Protein AF-A0A930EWB5-F1 (afdb_monomer_lite)

Foldseek 3Di:
DVVVLVVVVVVVVVVLVVLVVVLVVCCVPPVDDSVVSVVVSVVVVVVVVVVSVVVVVVVVVVLVVVCVVVPVVVLVVCLVQQKKKWAADPQQATQHIRCNCVVVVNDRHRHRPCVQPVVCVCQVVPVDQWDWDDDPQWIWIWGDDPPGRMIMTGTCNVVVVVVVVVVVPDDDDDDDDDPCLCVQPVPDDPVSNVVVCCVVVVVVCVVCVVVVHDDDDDD

Structure (mmCIF, N/CA/C/O backbone):
data_AF-A0A930EWB5-F1
#
_entry.id   AF-A0A930EWB5-F1
#
loop_
_atom_site.group_PDB
_atom_site.id
_atom_site.type_symbol
_atom_site.label_atom_id
_atom_site.label_alt_id
_atom_site.label_comp_id
_atom_site.label_asym_id
_atom_site.label_entity_id
_atom_site.label_seq_id
_atom_site.pdbx_PDB_ins_code
_atom_site.Cartn_x
_atom_site.Cartn_y
_atom_site.Cartn_z
_atom_site.occupancy
_atom_site.B_iso_or_equiv
_atom_site.auth_seq_id
_atom_site.auth_comp_id
_atom_site.auth_asym_id
_atom_site.auth_atom_id
_atom_site.pdbx_PDB_model_num
ATOM 1 N N . MET A 1 1 ? -16.725 -6.224 14.902 1.00 50.91 1 MET A N 1
ATOM 2 C CA . MET A 1 1 ? -17.018 -5.272 16.005 1.00 50.91 1 MET A CA 1
ATOM 3 C C . MET A 1 1 ? -18.507 -4.990 16.214 1.00 50.91 1 MET A C 1
ATOM 5 O O . MET A 1 1 ? -18.926 -5.016 17.364 1.00 50.91 1 MET A O 1
ATOM 9 N N . GLN A 1 2 ? -19.331 -4.839 15.166 1.00 48.28 2 GLN A N 1
ATOM 10 C CA . GLN A 1 2 ? -20.796 -4.694 15.308 1.00 48.28 2 GLN A CA 1
ATOM 11 C C . GLN A 1 2 ? -21.460 -5.814 16.140 1.00 48.28 2 GLN A C 1
ATOM 13 O O . GLN A 1 2 ? -22.334 -5.540 16.959 1.00 48.28 2 GLN A O 1
ATOM 18 N N . GLN A 1 3 ? -20.975 -7.061 16.039 1.00 54.88 3 GLN A N 1
ATOM 19 C CA . GLN A 1 3 ? -21.429 -8.160 16.907 1.00 54.88 3 GLN A CA 1
ATOM 20 C C . GLN A 1 3 ? -21.134 -7.939 18.402 1.00 54.88 3 GLN A C 1
ATOM 22 O O . GLN A 1 3 ? -21.942 -8.342 19.232 1.00 54.88 3 GLN A O 1
ATOM 27 N N . LYS A 1 4 ? -20.012 -7.303 18.774 1.00 67.00 4 LYS A N 1
ATOM 28 C CA . LYS A 1 4 ? -19.695 -7.015 20.187 1.00 67.00 4 LYS A CA 1
ATOM 29 C C . LYS A 1 4 ? -20.632 -5.936 20.743 1.00 67.00 4 LYS A C 1
ATOM 31 O O . LYS A 1 4 ? -21.165 -6.114 21.830 1.00 67.00 4 LYS A O 1
ATOM 36 N N . MET A 1 5 ? -20.908 -4.886 19.965 1.00 71.25 5 MET A N 1
ATOM 37 C CA . MET A 1 5 ? -21.842 -3.820 20.354 1.00 71.25 5 MET A CA 1
ATOM 38 C C . MET A 1 5 ? -23.288 -4.330 20.466 1.00 71.25 5 MET A C 1
ATOM 40 O O . MET A 1 5 ? -23.990 -4.021 21.424 1.00 71.25 5 MET A O 1
ATOM 44 N N . SER A 1 6 ? -23.719 -5.186 19.532 1.00 73.06 6 SER A N 1
ATOM 45 C CA . SER A 1 6 ? -25.022 -5.860 19.600 1.00 73.06 6 SER A CA 1
ATOM 46 C C . SER A 1 6 ? -25.147 -6.748 20.845 1.00 73.06 6 SER A C 1
ATOM 48 O O . SER A 1 6 ? -26.163 -6.686 21.535 1.00 73.06 6 SER A O 1
ATOM 50 N N . ARG A 1 7 ? -24.092 -7.498 21.198 1.00 76.44 7 ARG A N 1
ATOM 51 C CA . ARG A 1 7 ? -24.054 -8.293 22.436 1.00 76.44 7 ARG A CA 1
ATOM 52 C C . ARG A 1 7 ? -24.133 -7.424 23.691 1.00 76.44 7 ARG A C 1
ATOM 54 O O . ARG A 1 7 ? -24.854 -7.789 24.609 1.00 76.44 7 ARG A O 1
ATOM 61 N N . ILE A 1 8 ? -23.458 -6.272 23.733 1.00 80.44 8 ILE A N 1
ATOM 62 C CA . ILE A 1 8 ? -23.554 -5.339 24.871 1.00 80.44 8 ILE A CA 1
ATOM 63 C C . ILE A 1 8 ? -24.989 -4.813 25.013 1.00 80.44 8 ILE A C 1
ATOM 65 O O . ILE A 1 8 ? -25.550 -4.886 26.104 1.00 80.44 8 ILE A O 1
ATOM 69 N N . LYS A 1 9 ? -25.624 -4.373 23.915 1.00 82.31 9 LYS A N 1
ATOM 70 C CA . LYS A 1 9 ? -27.034 -3.933 23.929 1.00 82.31 9 LYS A CA 1
ATOM 71 C C . LYS A 1 9 ? -27.974 -5.048 24.415 1.00 82.31 9 LYS A C 1
ATOM 73 O O . LYS A 1 9 ? -28.861 -4.789 25.223 1.00 82.31 9 LYS A O 1
ATOM 78 N N . GLN A 1 10 ? -27.748 -6.293 23.987 1.00 80.62 10 GLN A N 1
ATOM 79 C CA . GLN A 1 10 ? -28.511 -7.459 24.453 1.00 80.62 10 GLN A CA 1
ATOM 80 C C . GLN A 1 10 ? -28.315 -7.734 25.950 1.00 80.62 10 GLN A C 1
ATOM 82 O O . GLN A 1 10 ? -29.294 -7.973 26.650 1.00 80.62 10 GLN A O 1
ATOM 87 N N . VAL A 1 11 ? -27.081 -7.670 26.459 1.00 83.44 11 VAL A N 1
ATOM 88 C CA . VAL A 1 11 ? -26.785 -7.888 27.887 1.00 83.44 11 VAL A CA 1
ATOM 89 C C . VAL A 1 11 ? -27.444 -6.817 28.758 1.00 83.44 11 VAL A C 1
ATOM 91 O O . VAL A 1 11 ? -28.068 -7.158 29.761 1.00 83.44 11 VAL A O 1
ATOM 94 N N . VAL A 1 12 ? -27.374 -5.544 28.354 1.00 86.25 12 VAL A N 1
ATOM 95 C CA . VAL A 1 12 ? -28.030 -4.434 29.069 1.00 86.25 12 VAL A CA 1
ATOM 96 C C . VAL A 1 12 ? -29.551 -4.618 29.095 1.00 86.25 12 VAL A C 1
ATOM 98 O O . VAL A 1 12 ? -30.169 -4.483 30.148 1.00 86.25 12 VAL A O 1
ATOM 101 N N . PHE A 1 13 ? -30.160 -5.001 27.968 1.00 85.88 13 PHE A N 1
ATOM 102 C CA . PHE A 1 13 ? -31.604 -5.240 27.895 1.00 85.88 13 PHE A CA 1
ATOM 103 C C . PHE A 1 13 ? -32.054 -6.406 28.789 1.00 85.88 13 PHE A C 1
ATOM 105 O O . PHE A 1 13 ? -33.054 -6.301 29.499 1.00 85.88 13 PHE A O 1
ATOM 112 N N . VAL A 1 14 ? -31.295 -7.508 28.800 1.00 87.62 14 VAL A N 1
ATOM 113 C CA . VAL A 1 14 ? -31.574 -8.665 29.664 1.00 87.62 14 VAL A CA 1
ATOM 114 C C . VAL A 1 14 ? -31.442 -8.294 31.145 1.00 87.62 14 VAL A C 1
ATOM 116 O O . VAL A 1 14 ? -32.288 -8.695 31.942 1.00 87.62 14 VAL A O 1
ATOM 119 N N . ALA A 1 15 ? -30.438 -7.497 31.520 1.00 85.50 15 ALA A N 1
ATOM 120 C CA . ALA A 1 15 ? -30.257 -7.044 32.900 1.00 85.50 15 ALA A CA 1
ATOM 121 C C . ALA A 1 15 ? -31.442 -6.193 33.400 1.00 85.50 15 ALA A C 1
ATOM 123 O O . ALA A 1 15 ? -31.973 -6.461 34.480 1.00 85.50 15 ALA A O 1
ATOM 124 N N . LEU A 1 16 ? -31.917 -5.243 32.584 1.00 87.88 16 LEU A N 1
ATOM 125 C CA . LEU A 1 16 ? -33.089 -4.416 32.903 1.00 87.88 16 LEU A CA 1
ATOM 126 C C . LEU A 1 16 ? -34.370 -5.257 33.044 1.00 87.88 16 LEU A C 1
ATOM 128 O O . LEU A 1 16 ? -35.167 -5.037 33.958 1.00 87.88 16 LEU A O 1
ATOM 132 N N . ALA A 1 17 ? -34.558 -6.261 32.180 1.00 86.38 17 ALA A N 1
ATOM 133 C CA . ALA A 1 17 ? -35.699 -7.173 32.262 1.00 86.38 17 ALA A CA 1
ATOM 134 C C . ALA A 1 17 ? -35.691 -8.002 33.561 1.00 86.38 17 ALA A C 1
ATOM 136 O O . ALA A 1 17 ? -36.741 -8.210 34.173 1.00 86.38 17 ALA A O 1
ATOM 137 N N . ILE A 1 18 ? -34.509 -8.436 34.014 1.00 89.75 18 ILE A N 1
ATOM 138 C CA . ILE A 1 18 ? -34.346 -9.156 35.285 1.00 89.75 18 ILE A CA 1
ATOM 139 C C . ILE A 1 18 ? -34.669 -8.242 36.474 1.00 89.75 18 ILE A C 1
ATOM 141 O O . ILE A 1 18 ? -35.422 -8.651 37.358 1.00 89.75 18 ILE A O 1
ATOM 145 N N . GLN A 1 19 ? -34.164 -7.005 36.500 1.00 87.25 19 GLN A N 1
ATOM 146 C CA . GLN A 1 19 ? -34.490 -6.041 37.562 1.00 87.25 19 GLN A CA 1
ATOM 147 C C . GLN A 1 19 ? -35.997 -5.768 37.646 1.00 87.25 19 GLN A C 1
ATOM 149 O O . GLN A 1 19 ? -36.562 -5.777 38.741 1.00 87.25 19 GLN A O 1
ATOM 154 N N . LEU A 1 20 ? -36.666 -5.590 36.503 1.00 87.38 20 LEU A N 1
ATOM 155 C CA . LEU A 1 20 ? -38.116 -5.404 36.460 1.00 87.38 20 LEU A CA 1
ATOM 156 C C . LEU A 1 20 ? -38.855 -6.610 37.058 1.00 87.38 20 LEU A C 1
ATOM 158 O O . LEU A 1 20 ? -39.760 -6.437 37.876 1.00 87.38 20 LEU A O 1
ATOM 162 N N . ALA A 1 21 ? -38.440 -7.829 36.701 1.00 86.94 21 ALA A N 1
ATOM 163 C CA . ALA A 1 21 ? -39.015 -9.050 37.254 1.00 86.94 21 ALA A CA 1
ATOM 164 C C . ALA A 1 21 ? -38.832 -9.130 38.778 1.00 86.94 21 ALA A C 1
ATOM 166 O O . ALA A 1 21 ? -39.782 -9.467 39.482 1.00 86.94 21 ALA A O 1
ATOM 167 N N . VAL A 1 22 ? -37.657 -8.757 39.302 1.00 86.75 22 VAL A N 1
ATOM 168 C CA . VAL A 1 22 ? -37.375 -8.721 40.748 1.00 86.75 22 VAL A CA 1
ATOM 169 C C . VAL A 1 22 ? -38.271 -7.714 41.474 1.00 86.75 22 VAL A C 1
ATOM 171 O O . VAL A 1 22 ? -38.819 -8.046 42.525 1.00 86.75 22 VAL A O 1
ATOM 174 N N . ILE A 1 23 ? -38.479 -6.517 40.917 1.00 85.81 23 ILE A N 1
ATOM 175 C CA . ILE A 1 23 ? -39.364 -5.495 41.507 1.00 85.81 23 ILE A CA 1
ATOM 176 C C . ILE A 1 23 ? -40.806 -6.017 41.614 1.00 85.81 23 ILE A C 1
ATOM 178 O O . ILE A 1 23 ? -41.440 -5.872 42.661 1.00 85.81 23 ILE A O 1
ATOM 182 N N . ILE A 1 24 ? -41.307 -6.680 40.566 1.00 85.56 24 ILE A N 1
ATOM 183 C CA . ILE A 1 24 ? -42.647 -7.291 40.555 1.00 85.56 24 ILE A CA 1
ATOM 184 C C . ILE A 1 24 ? -42.743 -8.424 41.592 1.00 85.56 24 ILE A C 1
ATOM 186 O O . ILE A 1 24 ? -43.738 -8.542 42.310 1.00 85.56 24 ILE A O 1
ATOM 190 N N . LEU A 1 25 ? -41.697 -9.241 41.719 1.00 85.69 25 LEU A N 1
ATOM 191 C CA . LEU A 1 25 ? -41.644 -10.354 42.671 1.00 85.69 25 LEU A CA 1
ATOM 192 C C . LEU A 1 25 ? -41.635 -9.861 44.129 1.00 85.69 25 LEU A C 1
ATOM 194 O O . LEU A 1 25 ? -42.352 -10.399 44.974 1.00 85.69 25 LEU A O 1
ATOM 198 N N . LEU A 1 26 ? -40.889 -8.789 44.413 1.00 83.12 26 LEU A N 1
ATOM 199 C CA . LEU A 1 26 ? -40.872 -8.132 45.723 1.00 83.12 26 LEU A CA 1
ATOM 200 C C . LEU A 1 26 ? -42.240 -7.540 46.088 1.00 83.12 26 LEU A C 1
ATOM 202 O O . LEU A 1 26 ? -42.656 -7.634 47.245 1.00 83.12 26 LEU A O 1
ATOM 206 N N . GLN A 1 27 ? -42.970 -6.991 45.112 1.00 81.75 27 GLN A N 1
ATOM 207 C CA . GLN A 1 27 ? -44.343 -6.529 45.320 1.00 81.75 27 GLN A CA 1
ATOM 208 C C . GLN A 1 27 ? -45.282 -7.679 45.701 1.00 81.75 27 GLN A C 1
ATOM 210 O O . GLN A 1 27 ? -46.079 -7.537 46.629 1.00 81.75 27 GLN A O 1
ATOM 215 N N . LEU A 1 28 ? -45.187 -8.815 45.004 1.00 82.75 28 LEU A N 1
ATOM 216 C CA . LEU A 1 28 ? -46.052 -9.976 45.229 1.00 82.75 28 LEU A CA 1
ATOM 217 C C . LEU A 1 28 ? -45.827 -10.623 46.601 1.00 82.75 28 LEU A C 1
ATOM 219 O O . LEU A 1 28 ? -46.797 -10.994 47.259 1.00 82.75 28 LEU A O 1
ATOM 223 N N . ILE A 1 29 ? -44.569 -10.739 47.039 1.00 84.69 29 ILE A N 1
ATOM 224 C CA . ILE A 1 29 ? -44.220 -11.407 48.302 1.00 84.69 29 ILE A CA 1
ATOM 225 C C . ILE A 1 29 ? -44.413 -10.477 49.505 1.00 84.69 29 ILE A C 1
ATOM 227 O O . ILE A 1 29 ? -45.015 -10.872 50.501 1.00 84.69 29 ILE A O 1
ATOM 231 N N . PHE A 1 30 ? -43.909 -9.242 49.428 1.00 83.19 30 PHE A N 1
ATOM 232 C CA . PHE A 1 30 ? -43.786 -8.361 50.595 1.00 83.19 30 PHE A CA 1
ATOM 233 C C . PHE A 1 30 ? -44.796 -7.204 50.615 1.00 83.19 30 PHE A C 1
ATOM 235 O O . PHE A 1 30 ? -44.820 -6.445 51.581 1.00 83.19 30 PHE A O 1
ATOM 242 N N . LYS A 1 31 ? -45.630 -7.051 49.572 1.00 81.75 31 LYS A N 1
ATOM 243 C CA . LYS A 1 31 ? -46.598 -5.942 49.410 1.00 81.75 31 LYS A CA 1
ATOM 244 C C . LYS A 1 31 ? -45.977 -4.547 49.582 1.00 81.75 31 LYS A C 1
ATOM 246 O O . LYS A 1 31 ? -46.632 -3.614 50.043 1.00 81.75 31 LYS A O 1
ATOM 251 N N . ILE A 1 32 ? -44.706 -4.405 49.210 1.00 79.94 32 ILE A N 1
ATOM 252 C CA . ILE A 1 32 ? -43.976 -3.136 49.265 1.00 79.94 32 ILE A CA 1
ATOM 253 C C . ILE A 1 32 ? -44.481 -2.211 48.151 1.00 79.94 32 ILE A C 1
ATOM 255 O O . ILE A 1 32 ? -44.867 -2.662 47.071 1.00 79.94 32 ILE A O 1
ATOM 259 N N . ASN A 1 33 ? -44.469 -0.901 48.406 1.00 80.94 33 ASN A N 1
ATOM 260 C CA . ASN A 1 33 ? -44.782 0.096 47.390 1.00 80.94 33 ASN A CA 1
ATOM 261 C C . ASN A 1 33 ? -43.706 0.103 46.284 1.00 80.94 33 ASN A C 1
ATOM 263 O O . ASN A 1 33 ? -42.533 0.350 46.556 1.00 80.94 33 ASN A O 1
ATOM 267 N N . ILE A 1 34 ? -44.115 -0.142 45.037 1.00 81.69 34 ILE A N 1
ATOM 268 C CA . ILE A 1 34 ? -43.229 -0.267 43.862 1.00 81.69 34 ILE A CA 1
ATOM 269 C C . ILE A 1 34 ? -42.788 1.066 43.257 1.00 81.69 34 ILE A C 1
ATOM 271 O O . ILE A 1 34 ? -41.834 1.098 42.483 1.00 81.69 34 ILE A O 1
ATOM 275 N N . LEU A 1 35 ? -43.472 2.160 43.602 1.00 82.19 35 LEU A N 1
ATOM 276 C CA . LEU A 1 35 ? -43.225 3.504 43.067 1.00 82.19 35 LEU A CA 1
ATOM 277 C C . LEU A 1 35 ? -41.738 3.921 43.081 1.00 82.19 35 LEU A C 1
ATOM 279 O O . LEU A 1 35 ? -41.238 4.316 42.028 1.00 82.19 35 LEU A O 1
ATOM 283 N N . PRO A 1 36 ? -40.997 3.797 44.203 1.00 84.44 36 PRO A N 1
ATOM 284 C CA . PRO A 1 36 ? -39.571 4.129 44.221 1.00 84.44 36 PRO A CA 1
ATOM 285 C C . PRO A 1 36 ? -38.720 3.212 43.329 1.00 84.44 36 PRO A C 1
ATOM 287 O O . PRO A 1 36 ? -37.791 3.694 42.688 1.00 84.44 36 PRO A O 1
ATOM 290 N N . GLY A 1 37 ? -39.048 1.919 43.227 1.00 83.19 37 GLY A N 1
ATOM 291 C CA . GLY A 1 37 ? -38.318 0.979 42.365 1.00 83.19 37 GLY A CA 1
ATOM 292 C C . GLY A 1 37 ? -38.484 1.290 40.876 1.00 83.19 37 GLY A C 1
ATOM 293 O O . GLY A 1 37 ? -37.517 1.242 40.121 1.00 83.19 37 GLY A O 1
ATOM 294 N N . ILE A 1 38 ? -39.692 1.684 40.463 1.00 83.81 38 ILE A N 1
ATOM 295 C CA . ILE A 1 38 ? -39.970 2.095 39.079 1.00 83.81 38 ILE A CA 1
ATOM 296 C C . ILE A 1 38 ? -39.208 3.379 38.724 1.00 83.81 38 ILE A C 1
ATOM 298 O O . ILE A 1 38 ? -38.646 3.471 37.636 1.00 83.81 38 ILE A O 1
ATOM 302 N N . LEU A 1 39 ? -39.142 4.355 39.637 1.00 85.81 39 LEU A N 1
ATOM 303 C CA . LEU A 1 39 ? -38.403 5.604 39.411 1.00 85.81 39 LEU A CA 1
ATOM 304 C C . LEU A 1 39 ? -36.899 5.367 39.220 1.00 85.81 39 LEU A C 1
ATOM 306 O O . LEU A 1 39 ? -36.303 5.949 38.314 1.00 85.81 39 LEU A O 1
ATOM 310 N N . VAL A 1 40 ? -36.300 4.487 40.029 1.00 86.69 40 VAL A N 1
ATOM 311 C CA . VAL A 1 40 ? -34.888 4.098 39.878 1.00 86.69 40 VAL A CA 1
ATOM 312 C C . VAL A 1 40 ? -34.656 3.404 38.535 1.00 86.69 40 VAL A C 1
ATOM 314 O O . VAL A 1 40 ? -33.719 3.758 37.826 1.00 86.69 40 VAL A O 1
ATOM 317 N N . LEU A 1 41 ? -35.545 2.490 38.135 1.00 88.00 41 LEU A N 1
ATOM 318 C CA . LEU A 1 41 ? -35.416 1.752 36.875 1.00 88.00 41 LEU A CA 1
ATOM 319 C C . LEU A 1 41 ? -35.504 2.672 35.645 1.00 88.00 41 LEU A C 1
ATOM 321 O O . LEU A 1 41 ? -34.766 2.487 34.675 1.00 88.00 41 LEU A O 1
ATOM 325 N N . ILE A 1 42 ? -36.361 3.697 35.688 1.00 88.06 42 ILE A N 1
ATOM 326 C CA . ILE A 1 42 ? -36.441 4.719 34.632 1.00 88.06 42 ILE A CA 1
ATOM 327 C C . ILE A 1 42 ? -35.142 5.532 34.567 1.00 88.06 42 ILE A C 1
ATOM 329 O O . ILE A 1 42 ? -34.612 5.741 33.475 1.00 88.06 42 ILE A O 1
ATOM 333 N N . ALA A 1 43 ? -34.608 5.963 35.713 1.00 89.38 43 ALA A N 1
ATOM 334 C CA . ALA A 1 43 ? -33.359 6.720 35.763 1.00 89.38 43 ALA A CA 1
ATOM 335 C C . ALA A 1 43 ? -32.170 5.901 35.226 1.00 89.38 43 ALA A C 1
ATOM 337 O O . ALA A 1 43 ? -31.418 6.399 34.388 1.00 89.38 43 ALA A O 1
ATOM 338 N N . GLU A 1 44 ? -32.037 4.634 35.633 1.00 87.88 44 GLU A N 1
ATOM 339 C CA . GLU A 1 44 ? -31.003 3.725 35.120 1.00 87.88 44 GLU A CA 1
ATOM 340 C C . GLU A 1 44 ? -31.139 3.492 33.612 1.00 87.88 44 GLU A C 1
ATOM 342 O O . GLU A 1 44 ? -30.142 3.525 32.893 1.00 87.88 44 GLU A O 1
ATOM 347 N N . SER A 1 45 ? -32.367 3.328 33.113 1.00 87.06 45 SER A N 1
ATOM 348 C CA . SER A 1 45 ? -32.621 3.133 31.681 1.00 87.06 45 SER A CA 1
ATOM 349 C C . SER A 1 45 ? -32.174 4.340 30.850 1.00 87.06 45 SER A C 1
ATOM 351 O O . SER A 1 45 ? -31.541 4.168 29.810 1.00 87.06 45 SER A O 1
ATOM 353 N N . LEU A 1 46 ? -32.446 5.564 31.316 1.00 89.38 46 LEU A N 1
ATOM 354 C CA . LEU A 1 46 ? -32.004 6.791 30.643 1.00 89.38 46 LEU A CA 1
ATOM 355 C C . LEU A 1 46 ? -30.474 6.915 30.627 1.00 89.38 46 LEU A C 1
ATOM 357 O O . LEU A 1 46 ? -29.895 7.244 29.591 1.00 89.38 46 LEU A O 1
ATOM 361 N N . ILE A 1 47 ? -29.816 6.605 31.749 1.00 89.25 47 ILE A N 1
ATOM 362 C CA . ILE A 1 47 ? -28.349 6.613 31.851 1.00 89.25 47 ILE A CA 1
ATOM 363 C C . ILE A 1 47 ? -27.736 5.561 30.919 1.00 89.25 47 ILE A C 1
ATOM 365 O O . ILE A 1 47 ? -26.756 5.846 30.232 1.00 89.25 47 ILE A O 1
ATOM 369 N N . ALA A 1 48 ? -28.315 4.360 30.857 1.00 87.56 48 ALA A N 1
ATOM 370 C CA . ALA A 1 48 ? -27.832 3.280 30.006 1.00 87.56 48 ALA A CA 1
ATOM 371 C C . ALA A 1 48 ? -27.921 3.635 28.515 1.00 87.56 48 ALA A C 1
ATOM 373 O O . ALA A 1 48 ? -26.965 3.395 27.781 1.00 87.56 48 ALA A O 1
ATOM 374 N N . VAL A 1 49 ? -29.029 4.243 28.072 1.00 86.75 49 VAL A N 1
ATOM 375 C CA . VAL A 1 49 ? -29.175 4.722 26.685 1.00 86.75 49 VAL A CA 1
ATOM 376 C C . VAL A 1 49 ? -28.132 5.796 26.375 1.00 86.75 49 VAL A C 1
ATOM 378 O O . VAL A 1 49 ? -27.418 5.670 25.385 1.00 86.75 49 VAL A O 1
ATOM 381 N N . TYR A 1 50 ? -27.970 6.789 27.255 1.00 88.62 50 TYR A N 1
ATOM 382 C CA . TYR A 1 50 ? -26.972 7.845 27.072 1.00 88.62 50 TYR A CA 1
ATOM 383 C C . TYR A 1 50 ? -25.541 7.295 26.982 1.00 88.62 50 TYR A C 1
ATOM 385 O O . TYR A 1 50 ? -24.777 7.694 26.107 1.00 88.62 50 TYR A O 1
ATOM 393 N N . LEU A 1 51 ? -25.173 6.353 27.857 1.00 85.06 51 LEU A N 1
ATOM 394 C CA . LEU A 1 51 ? -23.855 5.717 27.822 1.00 85.06 51 LEU A CA 1
ATOM 395 C C . LEU A 1 51 ? -23.653 4.890 26.553 1.00 85.06 51 LEU A C 1
ATOM 397 O O . LEU A 1 51 ? -22.571 4.937 25.978 1.00 85.06 51 LEU A O 1
ATOM 401 N N . LEU A 1 52 ? -24.665 4.143 26.106 1.00 85.25 52 LEU A N 1
ATOM 402 C CA . LEU A 1 52 ? -24.579 3.358 24.874 1.00 85.25 52 LEU A CA 1
ATOM 403 C C . LEU A 1 52 ? -24.373 4.251 23.648 1.00 85.25 52 LEU A C 1
ATOM 405 O O . LEU A 1 52 ? -23.529 3.922 22.817 1.00 85.25 52 LEU A O 1
ATOM 409 N N . ASP A 1 53 ? -25.085 5.375 23.563 1.00 82.56 53 ASP A N 1
ATOM 410 C CA . ASP A 1 53 ? -24.904 6.350 22.484 1.00 82.56 53 ASP A CA 1
ATOM 411 C C . ASP A 1 53 ? -23.531 7.025 22.575 1.00 82.56 53 ASP A C 1
ATOM 413 O O . ASP A 1 53 ? -22.818 7.100 21.579 1.00 82.56 53 ASP A O 1
ATOM 417 N N . TYR A 1 54 ? -23.097 7.431 23.773 1.00 81.62 54 TYR A N 1
ATOM 418 C CA . TYR A 1 54 ? -21.766 8.004 23.986 1.00 81.62 54 TYR A CA 1
ATOM 419 C C . TYR A 1 54 ? -20.647 7.038 23.574 1.00 81.62 54 TYR A C 1
ATOM 421 O O . TYR A 1 54 ? -19.717 7.429 22.873 1.00 81.62 54 TYR A O 1
ATOM 429 N N . PHE A 1 55 ? -20.744 5.761 23.958 1.00 77.19 55 PHE A N 1
ATOM 430 C CA . PHE A 1 55 ? -19.783 4.733 23.559 1.00 77.19 55 PHE A CA 1
ATOM 431 C C . PHE A 1 55 ? -19.839 4.421 22.067 1.00 77.19 55 PHE A C 1
ATOM 433 O O . PHE A 1 55 ? -18.807 4.092 21.484 1.00 77.19 55 PHE A O 1
ATOM 440 N N . GLN A 1 56 ? -21.016 4.476 21.447 1.00 75.69 56 GLN A N 1
ATOM 441 C CA . GLN A 1 56 ? -21.140 4.270 20.011 1.00 75.69 56 GLN A CA 1
ATOM 442 C C . GLN A 1 56 ? -20.464 5.415 19.246 1.00 75.69 56 GLN A C 1
ATOM 444 O O . GLN A 1 56 ? -19.610 5.140 18.408 1.00 75.69 56 GLN A O 1
ATOM 449 N N . SER A 1 57 ? -20.734 6.666 19.625 1.00 70.25 57 SER A N 1
ATOM 450 C CA . SER A 1 57 ? -20.078 7.851 19.063 1.00 70.25 57 SER A CA 1
ATOM 451 C C . SER A 1 57 ? -18.566 7.851 19.308 1.00 70.25 57 SER A C 1
ATOM 453 O O . SER A 1 57 ? -17.795 8.117 18.393 1.00 70.25 57 SER A O 1
ATOM 455 N N . ALA A 1 58 ? -18.114 7.479 20.510 1.00 64.94 58 ALA A N 1
ATOM 456 C CA . ALA A 1 58 ? -16.689 7.390 20.827 1.00 64.94 58 ALA A CA 1
ATOM 457 C C . ALA A 1 58 ? -15.966 6.300 20.011 1.00 64.94 58 ALA A C 1
ATOM 459 O O . ALA A 1 58 ? -14.838 6.510 19.576 1.00 64.94 58 ALA A O 1
ATOM 460 N N . ASN A 1 59 ? -16.610 5.153 19.762 1.00 63.53 59 ASN A N 1
ATOM 461 C CA . ASN A 1 59 ? -16.046 4.099 18.909 1.00 63.53 59 ASN A CA 1
ATOM 462 C C . ASN A 1 59 ? -16.055 4.476 17.420 1.00 63.53 59 ASN A C 1
ATOM 464 O O . ASN A 1 59 ? -15.137 4.103 16.689 1.00 63.53 59 ASN A O 1
ATOM 468 N N . GLU A 1 60 ? -17.086 5.182 16.951 1.00 60.53 60 GLU A N 1
ATOM 469 C CA . GLU A 1 60 ? -17.118 5.724 15.589 1.00 60.53 60 GLU A CA 1
ATOM 470 C C . GLU A 1 60 ? -15.972 6.733 15.399 1.00 60.53 60 GLU A C 1
ATOM 472 O O . GLU A 1 60 ? -15.221 6.615 14.430 1.00 60.53 60 GLU A O 1
ATOM 477 N N . GLU A 1 61 ? -15.729 7.611 16.379 1.00 52.25 61 GLU A N 1
ATOM 478 C CA . GLU A 1 61 ? -14.573 8.519 16.397 1.00 52.25 61 GLU A CA 1
ATOM 479 C C . GLU A 1 61 ? -13.216 7.788 16.449 1.00 52.25 61 GLU A C 1
ATOM 481 O O . GLU A 1 61 ? -12.259 8.224 15.810 1.00 52.25 61 GLU A O 1
ATOM 486 N N . GLU A 1 62 ? -13.105 6.669 17.169 1.00 50.94 62 GLU A N 1
ATOM 487 C CA . GLU A 1 62 ? -11.863 5.884 17.262 1.00 50.94 62 GLU A CA 1
ATOM 488 C C . GLU A 1 62 ? -11.558 5.109 15.964 1.00 50.94 62 GLU A C 1
ATOM 490 O O . GLU A 1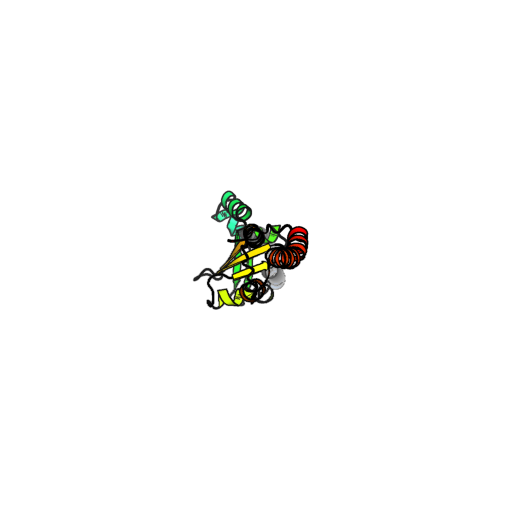 62 ? -10.396 4.953 15.586 1.00 50.94 62 GLU A O 1
ATOM 495 N N . SER A 1 63 ? -12.583 4.702 15.203 1.00 49.06 63 SER A N 1
ATOM 496 C CA . SER A 1 63 ? -12.411 4.114 13.860 1.00 49.06 63 SER A CA 1
ATOM 497 C C . SER A 1 63 ? -11.901 5.121 12.813 1.00 49.06 63 SER A C 1
ATOM 499 O O . SER A 1 63 ? -11.301 4.733 11.807 1.00 49.06 63 SER A O 1
ATOM 501 N N . ILE A 1 64 ? -12.058 6.414 13.112 1.00 53.62 64 ILE A N 1
ATOM 502 C CA . ILE A 1 64 ? -11.515 7.578 12.396 1.00 53.62 64 ILE A CA 1
ATOM 503 C C . ILE A 1 64 ? -10.161 8.013 13.024 1.00 53.62 64 ILE A C 1
ATOM 505 O O . ILE A 1 64 ? -9.592 9.060 12.721 1.00 53.62 64 ILE A O 1
ATOM 509 N N . GLY A 1 65 ? -9.574 7.180 13.890 1.00 45.62 65 GLY A N 1
ATOM 510 C CA . GLY A 1 65 ? -8.426 7.488 14.751 1.00 45.62 65 GLY A CA 1
ATOM 511 C C . GLY A 1 65 ? -7.087 7.807 14.074 1.00 45.62 65 GLY A C 1
ATOM 512 O O . GLY A 1 65 ? -6.104 8.017 14.780 1.00 45.62 65 GLY A O 1
ATOM 513 N N . LEU A 1 66 ? -7.014 7.904 12.743 1.00 45.88 66 LEU A N 1
ATOM 514 C CA . LEU A 1 66 ? -5.858 8.506 12.067 1.00 45.88 66 LEU A CA 1
ATOM 515 C C . LEU A 1 66 ? -6.039 10.013 11.812 1.00 45.88 66 LEU A C 1
ATOM 517 O O . LEU A 1 66 ? -5.068 10.764 11.856 1.00 45.88 66 LEU A O 1
ATOM 521 N N . GLU A 1 67 ? -7.275 10.472 11.612 1.00 48.00 67 GLU A N 1
ATOM 522 C CA . GLU A 1 67 ? -7.606 11.854 11.241 1.00 48.00 67 GLU A CA 1
ATOM 523 C C . GLU A 1 67 ? -7.425 12.822 12.426 1.00 48.00 67 GLU A C 1
ATOM 525 O O . GLU A 1 67 ? -6.927 13.939 12.275 1.00 48.00 67 GLU A O 1
ATOM 530 N N . LYS A 1 68 ? -7.743 12.356 13.643 1.00 45.59 68 LYS A N 1
ATOM 531 C CA . LYS A 1 68 ? -7.708 13.159 14.879 1.00 45.59 68 LYS A CA 1
ATOM 532 C C . LYS A 1 68 ? -6.309 13.293 15.498 1.00 45.59 68 LYS A C 1
ATOM 534 O O . LYS A 1 68 ? -6.045 14.288 16.167 1.00 45.59 68 LYS A O 1
ATOM 539 N N . TYR A 1 69 ? -5.412 12.328 15.266 1.00 49.88 69 TYR A N 1
ATOM 540 C CA . TYR A 1 69 ? -4.039 12.347 15.800 1.00 49.88 69 TYR A CA 1
ATOM 541 C C . TYR A 1 69 ? -2.999 12.902 14.827 1.00 49.88 69 TYR A C 1
ATOM 543 O O . TYR A 1 69 ? -1.972 13.407 15.277 1.00 49.88 69 TYR A O 1
ATOM 551 N N . LEU A 1 70 ? -3.259 12.845 13.518 1.00 53.12 70 LEU A N 1
ATOM 552 C CA . LEU A 1 70 ? -2.381 13.454 12.522 1.00 53.12 70 LEU A CA 1
ATOM 553 C C . LEU A 1 70 ? -2.883 14.828 12.063 1.00 53.12 70 LEU A C 1
ATOM 555 O O . LEU A 1 70 ? -2.070 15.616 11.621 1.00 53.12 70 LEU A O 1
ATOM 559 N N . GLY A 1 71 ? -4.153 15.196 12.252 1.00 54.88 71 GLY A N 1
ATOM 560 C CA . GLY A 1 71 ? -4.714 16.439 11.714 1.00 54.88 71 GLY A CA 1
ATOM 561 C C . GLY A 1 71 ? -5.022 16.284 10.223 1.00 54.88 71 GLY A C 1
ATOM 562 O O . GLY A 1 71 ? -4.205 15.745 9.478 1.00 54.88 71 GLY A O 1
ATOM 563 N N . GLY A 1 72 ? -6.197 16.742 9.776 1.00 61.91 72 GLY A N 1
ATOM 564 C CA . GLY A 1 72 ? -6.725 16.467 8.424 1.00 61.91 72 GLY A CA 1
ATOM 565 C C . GLY A 1 72 ? -5.722 16.686 7.282 1.00 61.91 72 GLY A C 1
ATOM 566 O O . GLY A 1 72 ? -5.600 15.850 6.396 1.00 61.91 72 GLY A O 1
ATOM 567 N N . SER A 1 73 ? -4.868 17.711 7.396 1.00 64.31 73 SER A N 1
ATOM 568 C CA . SER A 1 73 ? -3.816 18.007 6.413 1.00 64.31 73 SER A CA 1
ATOM 569 C C . SER A 1 73 ? -2.819 16.866 6.166 1.00 64.31 73 SER A C 1
ATOM 571 O O . SER A 1 73 ? -2.221 16.818 5.095 1.00 64.31 73 SER A O 1
ATOM 573 N N . TYR A 1 74 ? -2.578 15.984 7.137 1.00 66.38 74 TYR A N 1
ATOM 574 C CA . TYR A 1 74 ? -1.638 14.874 6.985 1.00 66.38 74 TYR A CA 1
ATOM 575 C C . TYR A 1 74 ? -2.303 13.659 6.349 1.00 66.38 74 TYR A C 1
ATOM 577 O O . TYR A 1 74 ? -1.681 13.016 5.510 1.00 66.38 74 TYR A O 1
ATOM 585 N N . ALA A 1 75 ? -3.558 13.363 6.701 1.00 69.69 75 ALA A N 1
ATOM 586 C CA . ALA A 1 75 ? -4.337 12.328 6.021 1.00 69.69 75 ALA A CA 1
ATOM 587 C C . ALA A 1 75 ? -4.469 12.660 4.525 1.00 69.69 75 ALA A C 1
ATOM 589 O O . ALA A 1 75 ? -4.156 11.819 3.682 1.00 69.69 75 ALA A O 1
ATOM 590 N N . ASP A 1 76 ? -4.773 13.921 4.212 1.00 75.50 76 ASP A N 1
ATOM 591 C CA . ASP A 1 76 ? -4.783 14.437 2.843 1.00 75.50 76 ASP A CA 1
ATOM 592 C C . ASP A 1 76 ? -3.403 14.323 2.179 1.00 75.50 76 ASP A C 1
ATOM 594 O O . ASP A 1 76 ? -3.294 13.894 1.032 1.00 75.50 76 ASP A O 1
ATOM 598 N N . ALA A 1 77 ? -2.319 14.644 2.895 1.00 79.62 77 ALA A N 1
ATOM 599 C CA . ALA A 1 77 ? -0.963 14.503 2.365 1.00 79.62 77 ALA A CA 1
ATOM 600 C C . ALA A 1 77 ? -0.594 13.042 2.051 1.00 79.62 77 ALA A C 1
ATOM 602 O O . ALA A 1 77 ? 0.096 12.790 1.062 1.00 79.62 77 ALA A O 1
ATOM 603 N N . TYR A 1 78 ? -1.059 12.075 2.848 1.00 84.44 78 TYR A N 1
ATOM 604 C CA . TYR A 1 78 ? -0.873 10.649 2.569 1.00 84.44 78 TYR A CA 1
ATOM 605 C C . TYR A 1 78 ? -1.673 10.200 1.341 1.00 84.44 78 TYR A C 1
ATOM 607 O O . TYR A 1 78 ? -1.128 9.477 0.506 1.00 84.44 78 TYR A O 1
ATOM 615 N N . LEU A 1 79 ? -2.914 10.676 1.183 1.00 85.06 79 LEU A N 1
ATOM 616 C CA . LEU A 1 79 ? -3.729 10.425 -0.010 1.00 85.06 79 LEU A CA 1
ATOM 617 C C . LEU A 1 79 ? -3.066 10.996 -1.271 1.00 85.06 79 LEU A C 1
ATOM 619 O O . LEU A 1 79 ? -2.855 10.268 -2.241 1.00 85.06 79 LEU A O 1
ATOM 623 N N . VAL A 1 80 ? -2.647 12.266 -1.228 1.00 84.62 80 VAL A N 1
ATOM 624 C CA . VAL A 1 80 ? -1.922 12.934 -2.324 1.00 84.62 80 VAL A CA 1
ATOM 625 C C . VAL A 1 80 ? -0.596 12.230 -2.625 1.00 84.62 80 VAL A C 1
ATOM 627 O O . VAL A 1 80 ? -0.228 12.068 -3.787 1.00 84.62 80 VAL A O 1
ATOM 630 N N . GLY A 1 81 ? 0.120 11.785 -1.591 1.00 87.06 81 GLY A N 1
ATOM 631 C CA . GLY A 1 81 ? 1.369 11.036 -1.717 1.00 87.06 81 GLY A CA 1
ATOM 632 C C . GLY A 1 81 ? 1.197 9.582 -2.165 1.00 87.06 81 GLY A C 1
ATOM 633 O O . GLY A 1 81 ? 2.202 8.912 -2.403 1.00 87.06 81 GLY A O 1
ATOM 634 N N . GLY A 1 82 ? -0.039 9.081 -2.267 1.00 90.38 82 GLY A N 1
ATOM 635 C CA . GLY A 1 82 ? -0.329 7.691 -2.617 1.00 90.38 82 GLY A CA 1
ATOM 636 C C . GLY A 1 82 ? 0.183 6.687 -1.584 1.00 90.38 82 GLY A C 1
ATOM 637 O O . GLY A 1 82 ? 0.574 5.580 -1.944 1.00 90.38 82 GLY A O 1
ATOM 638 N N . VAL A 1 83 ? 0.236 7.067 -0.308 1.00 91.88 83 VAL A N 1
ATOM 639 C CA . VAL A 1 83 ? 0.746 6.215 0.769 1.00 91.88 83 VAL A CA 1
ATOM 640 C C . VAL A 1 83 ? -0.411 5.722 1.627 1.00 91.88 83 VAL A C 1
ATOM 642 O O . VAL A 1 83 ? -1.175 6.505 2.185 1.00 91.88 83 VAL A O 1
ATOM 645 N N . GLY A 1 84 ? -0.525 4.403 1.739 1.00 91.38 84 GLY A N 1
ATOM 646 C CA . GLY A 1 84 ? -1.490 3.713 2.576 1.00 91.38 84 GLY A CA 1
ATOM 647 C C . GLY A 1 84 ? -0.820 2.977 3.729 1.00 91.38 84 GLY A C 1
ATOM 648 O O . GLY A 1 84 ? 0.366 2.649 3.695 1.00 91.38 84 GLY A O 1
ATOM 649 N N . MET A 1 85 ? -1.601 2.691 4.761 1.00 90.62 85 MET A N 1
ATOM 650 C CA . MET A 1 85 ? -1.167 1.892 5.901 1.00 90.62 85 MET A CA 1
ATOM 651 C C . MET A 1 85 ? -2.251 0.882 6.258 1.00 90.62 85 MET A C 1
ATOM 653 O O . MET A 1 85 ? -3.441 1.189 6.189 1.00 90.62 85 MET A O 1
ATOM 657 N N . MET A 1 86 ? -1.836 -0.314 6.656 1.00 90.50 86 MET A N 1
ATOM 658 C CA . MET A 1 86 ? -2.729 -1.391 7.061 1.00 90.50 86 MET A CA 1
ATOM 659 C C . MET A 1 86 ? -2.193 -2.078 8.310 1.00 90.50 86 MET A C 1
ATOM 661 O O . MET A 1 86 ? -1.007 -2.397 8.378 1.00 90.50 86 MET A O 1
ATOM 665 N N . ASN A 1 87 ? -3.071 -2.326 9.277 1.00 90.94 87 ASN A N 1
ATOM 666 C CA . ASN A 1 87 ? -2.754 -3.075 10.486 1.00 90.94 87 ASN A CA 1
ATOM 667 C C . ASN A 1 87 ? -3.419 -4.450 10.456 1.00 90.94 87 ASN A C 1
ATOM 669 O O . ASN A 1 87 ? -4.535 -4.600 9.949 1.00 90.94 87 ASN A O 1
ATOM 673 N N . TYR A 1 88 ? -2.752 -5.438 11.042 1.00 90.44 88 TYR A N 1
ATOM 674 C CA . TYR A 1 88 ? -3.271 -6.794 11.195 1.00 90.44 88 TYR A CA 1
ATOM 675 C C . TYR A 1 88 ? -3.128 -7.293 12.639 1.00 90.44 88 TYR A C 1
ATOM 677 O O . TYR A 1 88 ? -2.427 -6.691 13.449 1.00 90.44 88 TYR A O 1
ATOM 685 N N . ASP A 1 89 ? -3.850 -8.353 12.994 1.00 89.75 89 ASP A N 1
ATOM 686 C CA . ASP A 1 89 ? -3.726 -9.027 14.291 1.00 89.75 89 ASP A CA 1
ATOM 687 C C . ASP A 1 89 ? -2.770 -10.234 14.239 1.00 89.75 89 ASP A C 1
ATOM 689 O O . ASP A 1 89 ? -2.200 -10.562 13.201 1.00 89.75 89 ASP A O 1
ATOM 693 N N . GLU A 1 90 ? -2.606 -10.937 15.359 1.00 88.06 90 GLU A N 1
ATOM 694 C CA . GLU A 1 90 ? -1.751 -12.133 15.459 1.00 88.06 90 GLU A CA 1
ATOM 695 C C . GLU A 1 90 ? -2.155 -13.271 14.501 1.00 88.06 90 GLU A C 1
ATOM 697 O O . GLU A 1 90 ? -1.334 -14.121 14.169 1.00 88.06 90 GLU A O 1
ATOM 702 N N . ASN A 1 91 ? -3.404 -13.286 14.023 1.00 88.75 91 ASN A N 1
ATOM 703 C CA . ASN A 1 91 ? -3.908 -14.266 13.059 1.00 88.75 91 ASN A CA 1
ATOM 704 C C . ASN A 1 91 ? -3.822 -13.767 11.607 1.00 88.75 91 ASN A C 1
ATOM 706 O O . ASN A 1 91 ? -4.419 -14.379 10.712 1.00 88.75 91 ASN A O 1
ATOM 710 N N . TYR A 1 92 ? -3.104 -12.664 11.369 1.00 89.06 92 TYR A N 1
ATOM 711 C CA . TYR A 1 92 ? -2.990 -11.978 10.081 1.00 89.06 92 TYR A CA 1
ATOM 712 C C . TYR A 1 92 ? -4.331 -11.484 9.527 1.00 89.06 92 TYR A C 1
ATOM 714 O O . TYR A 1 92 ? -4.505 -11.376 8.312 1.00 89.06 92 TYR A O 1
ATOM 722 N N . VAL A 1 93 ? -5.299 -11.194 10.396 1.00 90.38 93 VAL A N 1
ATOM 723 C CA . VAL A 1 93 ? -6.572 -10.587 10.002 1.00 90.38 93 VAL A CA 1
ATOM 724 C C . VAL A 1 93 ? -6.418 -9.075 9.999 1.00 90.38 93 VAL A C 1
ATOM 726 O O . VAL A 1 93 ? -5.936 -8.495 10.968 1.00 90.38 93 VAL A O 1
ATOM 729 N N . ILE A 1 94 ? -6.843 -8.430 8.916 1.00 91.12 94 ILE A N 1
ATOM 730 C CA . ILE A 1 94 ? -6.773 -6.975 8.765 1.00 91.12 94 ILE A CA 1
ATOM 731 C C . ILE A 1 94 ? -7.719 -6.329 9.781 1.00 91.12 94 ILE A C 1
ATOM 733 O O . ILE A 1 94 ? -8.932 -6.544 9.739 1.00 91.12 94 ILE A O 1
ATOM 737 N N . THR A 1 95 ? -7.175 -5.531 10.696 1.00 88.00 95 THR A N 1
ATOM 738 C CA . THR A 1 95 ? -7.943 -4.854 11.753 1.00 88.00 95 THR A CA 1
ATOM 739 C C . THR A 1 95 ? -8.266 -3.411 11.399 1.00 88.00 95 THR A C 1
ATOM 741 O O . THR A 1 95 ? -9.292 -2.893 11.835 1.00 88.00 95 THR A O 1
ATOM 744 N N . TRP A 1 96 ? -7.414 -2.772 10.597 1.00 88.44 96 TRP A N 1
ATOM 745 C CA . TRP A 1 96 ? -7.569 -1.382 10.189 1.00 88.44 96 TRP A CA 1
ATOM 746 C C . TRP A 1 96 ? -6.820 -1.106 8.881 1.00 88.44 96 TRP A C 1
ATOM 748 O O . TRP A 1 96 ? -5.782 -1.713 8.613 1.00 88.44 96 TRP A O 1
ATOM 758 N N . GLN A 1 97 ? -7.323 -0.161 8.091 1.00 88.75 97 GLN A N 1
ATOM 759 C CA . GLN A 1 97 ? -6.702 0.311 6.855 1.00 88.75 97 GLN A CA 1
ATOM 760 C C . GLN A 1 97 ? -6.919 1.821 6.680 1.00 88.75 97 GLN A C 1
ATOM 762 O O . GLN A 1 97 ? -7.933 2.361 7.126 1.00 88.75 97 GLN A O 1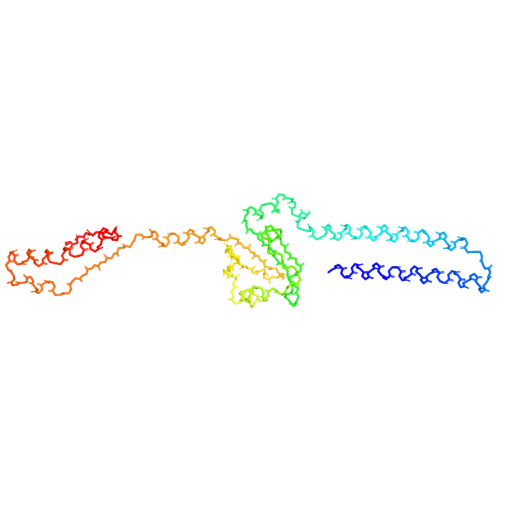
ATOM 767 N N . SER A 1 98 ? -5.988 2.492 6.005 1.00 88.62 98 SER A N 1
ATOM 768 C CA . SER A 1 98 ? -6.084 3.920 5.681 1.00 88.62 98 SER A CA 1
ATOM 769 C C . SER A 1 98 ? -7.176 4.231 4.653 1.00 88.62 98 SER A C 1
ATOM 771 O O . SER A 1 98 ? -7.547 3.374 3.850 1.00 88.62 98 SER A O 1
ATOM 773 N N . GLU A 1 99 ? -7.609 5.493 4.603 1.00 85.69 99 GLU A N 1
ATOM 774 C CA . GLU A 1 99 ? -8.664 5.969 3.693 1.00 85.69 99 GLU A CA 1
ATOM 775 C C . GLU A 1 99 ? -8.347 5.727 2.207 1.00 85.69 99 GLU A C 1
ATOM 777 O O . GLU A 1 99 ? -9.252 5.417 1.438 1.00 85.69 99 GLU A O 1
ATOM 782 N N . LEU A 1 100 ? -7.058 5.711 1.830 1.00 88.56 100 LEU A N 1
ATOM 783 C CA . LEU A 1 100 ? -6.595 5.374 0.474 1.00 88.56 100 LEU A CA 1
ATOM 784 C C . LEU A 1 100 ? -7.242 4.093 -0.077 1.00 88.56 100 LEU A C 1
ATOM 786 O O . LEU A 1 100 ? -7.596 4.017 -1.252 1.00 88.56 100 LEU A O 1
ATOM 790 N N . PHE A 1 101 ? -7.397 3.073 0.770 1.00 89.00 101 PHE A N 1
ATOM 791 C CA . PHE A 1 101 ? -7.984 1.801 0.361 1.00 89.00 101 PHE A CA 1
ATOM 792 C C . PHE A 1 101 ? -9.496 1.907 0.176 1.00 89.00 101 PHE A C 1
ATOM 794 O O . PHE A 1 101 ? -10.037 1.257 -0.713 1.00 89.00 101 PHE A O 1
ATOM 801 N N . LYS A 1 102 ? -10.183 2.739 0.966 1.00 85.69 102 LYS A N 1
ATOM 802 C CA . LYS A 1 102 ? -11.624 2.966 0.805 1.00 85.69 102 LYS A CA 1
ATOM 803 C C . LYS A 1 102 ? -11.920 3.739 -0.477 1.00 85.69 102 LYS A C 1
ATOM 805 O O . LYS A 1 102 ? -12.769 3.298 -1.246 1.00 85.69 102 LYS A O 1
ATOM 810 N N . GLU A 1 103 ? -11.170 4.807 -0.763 1.00 85.56 103 GLU A N 1
ATOM 811 C CA . GLU A 1 103 ? -11.319 5.587 -2.004 1.00 85.56 103 GLU A CA 1
ATOM 812 C C . GLU A 1 103 ? -11.114 4.736 -3.263 1.00 85.56 103 GLU A C 1
ATOM 814 O O . GLU A 1 103 ? -11.769 4.945 -4.283 1.00 85.56 103 GLU A O 1
ATOM 819 N N . ARG A 1 104 ? -10.223 3.741 -3.184 1.00 88.69 104 ARG A N 1
ATOM 820 C CA . ARG A 1 104 ? -9.925 2.820 -4.287 1.00 88.69 104 ARG A CA 1
ATOM 821 C C . ARG A 1 104 ? -10.830 1.584 -4.323 1.00 88.69 104 ARG A C 1
ATOM 823 O O . ARG A 1 104 ? -10.629 0.728 -5.176 1.00 88.69 104 ARG A O 1
ATOM 830 N N . GLY A 1 105 ? -11.813 1.466 -3.424 1.00 85.94 105 GLY A N 1
ATOM 831 C CA . GLY A 1 105 ? -12.719 0.310 -3.363 1.00 85.94 105 GLY A CA 1
ATOM 832 C C . GLY A 1 105 ? -12.058 -0.992 -2.887 1.00 85.94 105 GLY A C 1
ATOM 833 O O . GLY A 1 105 ? -12.592 -2.078 -3.098 1.00 85.94 105 GLY A O 1
ATOM 834 N N . LEU A 1 106 ? -10.905 -0.892 -2.227 1.00 87.31 106 LEU A N 1
ATOM 835 C CA . LEU A 1 106 ? -10.088 -1.995 -1.721 1.00 87.31 106 LEU A CA 1
ATOM 836 C C . LEU A 1 106 ? -10.328 -2.251 -0.224 1.00 87.31 106 LEU A C 1
ATOM 838 O O . LEU A 1 106 ? -9.397 -2.592 0.501 1.00 87.31 106 LEU A O 1
ATOM 842 N N . ASP A 1 107 ? -11.559 -2.077 0.268 1.00 86.44 107 ASP A N 1
ATOM 843 C CA . ASP A 1 107 ? -11.869 -2.343 1.677 1.00 86.44 107 ASP A CA 1
ATOM 844 C C . ASP A 1 107 ? -11.882 -3.838 2.004 1.00 86.44 107 ASP A C 1
ATOM 846 O O . ASP A 1 107 ? -12.676 -4.620 1.472 1.00 86.44 107 ASP A O 1
ATOM 850 N N . ARG A 1 108 ? -10.941 -4.234 2.866 1.00 85.56 108 ARG A N 1
ATOM 851 C CA . ARG A 1 108 ? -10.646 -5.626 3.218 1.00 85.56 108 ARG A CA 1
ATOM 852 C C . ARG A 1 108 ? -10.574 -5.856 4.728 1.00 85.56 108 ARG A C 1
ATOM 854 O O . ARG A 1 108 ? -10.086 -6.909 5.154 1.00 85.56 108 ARG A O 1
ATOM 861 N N . ILE A 1 109 ? -11.089 -4.933 5.545 1.00 88.19 109 ILE A N 1
ATOM 862 C CA . ILE A 1 109 ? -11.134 -5.102 7.006 1.00 88.19 109 ILE A CA 1
ATOM 863 C C . ILE A 1 109 ? -11.843 -6.419 7.373 1.00 88.19 109 ILE A C 1
ATOM 865 O O . ILE A 1 109 ? -12.926 -6.735 6.884 1.00 88.19 109 ILE A O 1
ATOM 869 N N . GLY A 1 110 ? -11.226 -7.202 8.260 1.00 84.75 110 GLY A N 1
ATOM 870 C CA . GLY A 1 110 ? -11.735 -8.489 8.737 1.00 84.75 110 GLY A CA 1
ATOM 871 C C . GLY A 1 110 ? -11.380 -9.693 7.862 1.00 84.75 110 GLY A C 1
ATOM 872 O O . GLY A 1 110 ? -11.696 -10.823 8.238 1.00 84.75 110 GLY A O 1
ATOM 873 N N . SER A 1 111 ? -10.710 -9.489 6.726 1.00 89.38 111 SER A N 1
ATOM 874 C CA . SER A 1 111 ? -10.183 -10.578 5.897 1.00 89.38 111 SER A CA 1
ATOM 875 C C . SER A 1 111 ? -8.734 -10.921 6.261 1.00 89.38 111 SER A C 1
ATOM 877 O O . SER A 1 111 ? -8.023 -10.120 6.870 1.00 89.38 111 SER A O 1
ATOM 879 N N . LYS A 1 112 ? -8.293 -12.140 5.922 1.00 90.38 112 LYS A N 1
ATOM 880 C CA . LYS A 1 112 ? -6.896 -12.551 6.115 1.00 90.38 112 LYS A CA 1
ATOM 881 C C . LYS A 1 112 ? -6.005 -11.879 5.077 1.00 90.38 112 LYS A C 1
ATOM 883 O O . LYS A 1 112 ? -6.204 -12.090 3.883 1.00 90.38 112 LYS A O 1
ATOM 888 N N . LEU A 1 113 ? -4.984 -11.168 5.547 1.00 89.50 113 LEU A N 1
ATOM 889 C CA . LEU A 1 113 ? -4.013 -10.459 4.722 1.00 89.50 113 LEU A CA 1
ATOM 890 C C . LEU A 1 113 ? -3.355 -11.390 3.699 1.00 89.50 113 LEU A C 1
ATOM 892 O O . LEU A 1 113 ? -3.403 -11.103 2.513 1.00 89.50 113 LEU A O 1
ATOM 896 N N . LEU A 1 114 ? -2.823 -12.535 4.137 1.00 88.25 114 LEU A N 1
ATOM 897 C CA . LEU A 1 114 ? -2.099 -13.473 3.266 1.00 88.25 114 LEU A CA 1
ATOM 898 C C . LEU A 1 114 ? -2.984 -14.173 2.222 1.00 88.25 114 LEU A C 1
ATOM 900 O O . LEU A 1 114 ? -2.476 -14.671 1.226 1.00 88.25 114 LEU A O 1
ATOM 904 N N . ASN A 1 115 ? -4.306 -14.211 2.424 1.00 89.19 115 ASN A N 1
ATOM 905 C CA . ASN A 1 115 ? -5.219 -14.721 1.397 1.00 89.19 115 ASN A CA 1
ATOM 906 C C . ASN A 1 115 ? -5.414 -13.709 0.265 1.00 89.19 115 ASN A C 1
ATOM 908 O O . ASN A 1 115 ? -5.745 -14.092 -0.852 1.00 89.19 115 ASN A O 1
ATOM 912 N N . TRP A 1 116 ? -5.288 -12.423 0.585 1.00 88.00 116 TRP A N 1
ATOM 913 C CA . TRP A 1 116 ? -5.461 -11.334 -0.365 1.00 88.00 116 TRP A CA 1
ATOM 914 C C . TRP A 1 116 ? -4.135 -10.927 -1.016 1.00 88.00 116 TRP A C 1
ATOM 916 O O . TRP A 1 116 ? -4.110 -10.677 -2.214 1.00 88.00 116 TRP A O 1
ATOM 926 N N . LEU A 1 117 ? -3.050 -10.914 -0.238 1.00 89.25 117 LEU A N 1
ATOM 927 C CA . LEU A 1 117 ? -1.687 -10.580 -0.647 1.00 89.25 117 LEU A CA 1
ATOM 928 C C . LEU A 1 117 ? -0.715 -11.669 -0.172 1.00 89.25 117 LEU A C 1
ATOM 930 O O . LEU A 1 117 ? -0.075 -11.510 0.874 1.00 89.25 117 LEU A O 1
ATOM 934 N N . PRO A 1 118 ? -0.607 -12.789 -0.904 1.00 88.75 118 PRO A N 1
ATOM 935 C CA . PRO A 1 118 ? 0.367 -13.836 -0.606 1.00 88.75 118 PRO A CA 1
ATOM 936 C C . PRO A 1 118 ? 1.811 -13.319 -0.589 1.00 88.75 118 PRO A C 1
ATOM 938 O O . PRO A 1 118 ? 2.608 -13.754 0.235 1.00 88.75 118 PRO A O 1
ATOM 941 N N . GLU A 1 119 ? 2.133 -12.345 -1.442 1.00 87.50 119 GLU A N 1
ATOM 942 C CA . GLU A 1 119 ? 3.457 -11.724 -1.571 1.00 87.50 119 GLU A CA 1
ATOM 943 C C . GLU A 1 119 ? 3.868 -10.941 -0.314 1.00 87.50 119 GLU A C 1
ATOM 945 O O . GLU A 1 119 ? 5.048 -10.691 -0.081 1.00 87.50 119 GLU A O 1
ATOM 950 N N . ALA A 1 120 ? 2.906 -10.580 0.546 1.00 86.81 120 ALA A N 1
ATOM 951 C CA . ALA A 1 120 ? 3.207 -9.975 1.838 1.00 86.81 120 ALA A CA 1
ATOM 952 C C . ALA A 1 120 ? 3.873 -10.966 2.814 1.00 86.81 120 ALA A C 1
ATOM 954 O O . ALA A 1 120 ? 4.386 -10.545 3.852 1.00 86.81 120 ALA A O 1
ATOM 955 N N . ASN A 1 121 ? 3.878 -12.269 2.511 1.00 87.75 121 ASN A N 1
ATOM 956 C CA . ASN A 1 121 ? 4.540 -13.270 3.340 1.00 87.75 121 ASN A CA 1
ATOM 957 C C . ASN A 1 121 ? 6.042 -12.988 3.483 1.00 87.75 121 ASN A C 1
ATOM 959 O O . ASN A 1 121 ? 6.553 -13.047 4.598 1.00 87.75 121 ASN A O 1
ATOM 963 N N . ASP A 1 122 ? 6.708 -12.590 2.400 1.00 86.75 122 ASP A N 1
ATOM 964 C CA . ASP A 1 122 ? 8.164 -12.403 2.358 1.00 86.75 122 ASP A CA 1
ATOM 965 C C . ASP A 1 122 ? 8.617 -11.220 3.234 1.00 86.75 122 ASP A C 1
ATOM 967 O O . ASP A 1 122 ? 9.662 -11.271 3.887 1.00 86.75 122 ASP A O 1
ATOM 971 N N . ILE A 1 123 ? 7.797 -10.162 3.318 1.00 89.25 123 ILE A N 1
ATOM 972 C CA . ILE A 1 123 ? 8.047 -9.031 4.231 1.00 89.25 123 ILE A CA 1
ATOM 973 C C . ILE A 1 123 ? 7.662 -9.358 5.677 1.00 89.25 123 ILE A C 1
ATOM 975 O O . ILE A 1 123 ? 8.201 -8.783 6.624 1.00 89.25 123 ILE A O 1
ATOM 979 N N . ILE A 1 124 ? 6.709 -10.270 5.882 1.00 85.62 124 ILE A N 1
ATOM 980 C CA . ILE A 1 124 ? 6.272 -10.689 7.215 1.00 85.62 124 ILE A CA 1
ATOM 981 C C . ILE A 1 124 ? 7.296 -11.618 7.859 1.00 85.62 124 ILE A C 1
ATOM 983 O O . ILE A 1 124 ? 7.579 -11.429 9.049 1.00 85.62 124 ILE A O 1
ATOM 987 N N . SER A 1 125 ? 7.829 -12.570 7.088 1.00 84.56 125 SER A N 1
ATOM 988 C CA . SER A 1 125 ? 8.882 -13.507 7.489 1.00 84.56 125 SER A CA 1
ATOM 989 C C . SER A 1 125 ? 10.240 -12.822 7.657 1.00 84.56 125 SER A C 1
ATOM 991 O O . SER A 1 125 ? 11.088 -13.335 8.384 1.00 84.56 125 SER A O 1
ATOM 993 N N . GLY A 1 126 ? 10.418 -11.643 7.052 1.00 81.75 126 GLY A N 1
ATOM 994 C CA . GLY A 1 126 ? 11.660 -10.873 7.103 1.00 81.75 126 GLY A CA 1
ATOM 995 C C . GLY A 1 126 ? 12.694 -11.323 6.072 1.00 81.75 126 GLY A C 1
ATOM 996 O O . GLY A 1 126 ? 13.869 -11.001 6.217 1.00 81.75 126 GLY A O 1
ATOM 997 N N . GLU A 1 127 ? 12.277 -12.060 5.040 1.00 83.81 127 GLU A N 1
ATOM 998 C CA . GLU A 1 127 ? 13.141 -12.424 3.911 1.00 83.81 127 GLU A CA 1
ATOM 999 C C . GLU A 1 127 ? 13.507 -11.202 3.064 1.00 83.81 127 GLU A C 1
ATOM 1001 O O . GLU A 1 127 ? 14.613 -11.117 2.531 1.00 83.81 127 GLU A O 1
ATOM 1006 N N . THR A 1 128 ? 12.590 -10.238 2.963 1.00 86.81 128 THR A N 1
ATOM 1007 C CA . THR A 1 128 ? 12.796 -8.990 2.224 1.00 86.81 128 THR A CA 1
ATOM 1008 C C . THR A 1 128 ? 12.246 -7.792 2.996 1.00 86.81 128 THR A C 1
ATOM 1010 O O . THR A 1 128 ? 11.265 -7.893 3.728 1.00 86.81 128 THR A O 1
ATOM 1013 N N . GLU A 1 129 ? 12.870 -6.622 2.841 1.00 86.81 129 GLU A N 1
ATOM 1014 C CA . GLU A 1 129 ? 12.366 -5.381 3.453 1.00 86.81 129 GLU A CA 1
ATOM 1015 C C . GLU A 1 129 ? 11.188 -4.784 2.671 1.00 86.81 129 GLU A C 1
ATOM 1017 O O . GLU A 1 129 ? 10.324 -4.104 3.236 1.00 86.81 129 GLU A O 1
ATOM 1022 N N . LYS A 1 130 ? 11.182 -5.000 1.350 1.00 90.81 130 LYS A N 1
ATOM 1023 C CA . LYS A 1 130 ? 10.239 -4.400 0.410 1.00 90.81 130 LYS A CA 1
ATOM 1024 C C . LYS A 1 130 ? 9.883 -5.362 -0.710 1.00 90.81 130 LYS A C 1
ATOM 1026 O O . LYS A 1 130 ? 10.768 -6.017 -1.258 1.00 90.81 130 LYS A O 1
ATOM 1031 N N . VAL A 1 131 ? 8.616 -5.354 -1.107 1.00 92.81 131 VAL A N 1
ATOM 1032 C CA . VAL A 1 131 ? 8.096 -6.130 -2.241 1.00 92.81 131 VAL A CA 1
ATOM 1033 C C . VAL A 1 131 ? 7.199 -5.236 -3.089 1.00 92.81 131 VAL A C 1
ATOM 1035 O O . VAL A 1 131 ? 6.480 -4.397 -2.557 1.00 92.81 131 VAL A O 1
ATOM 1038 N N . ASN A 1 132 ? 7.231 -5.402 -4.410 1.00 93.31 132 ASN A N 1
ATOM 1039 C CA . ASN A 1 132 ? 6.287 -4.732 -5.301 1.00 93.31 132 ASN A CA 1
ATOM 1040 C C . ASN A 1 132 ? 5.116 -5.668 -5.589 1.00 93.31 132 ASN A C 1
ATOM 1042 O O . ASN A 1 132 ? 5.325 -6.792 -6.037 1.00 93.31 132 ASN A O 1
ATOM 1046 N N . VAL A 1 133 ? 3.896 -5.191 -5.370 1.00 92.81 133 VAL A N 1
ATOM 1047 C CA . VAL A 1 133 ? 2.659 -5.936 -5.614 1.00 92.81 133 VAL A CA 1
ATOM 1048 C C . VAL A 1 133 ? 1.754 -5.147 -6.544 1.00 92.81 133 VAL A C 1
ATOM 1050 O O . VAL A 1 133 ? 1.666 -3.922 -6.457 1.00 92.81 133 VAL A O 1
ATOM 1053 N N . THR A 1 134 ? 1.070 -5.850 -7.441 1.00 92.75 134 THR A N 1
ATOM 1054 C CA . THR A 1 134 ? 0.070 -5.238 -8.319 1.00 92.75 134 THR A CA 1
ATOM 1055 C C . THR A 1 134 ? -1.312 -5.587 -7.795 1.00 92.75 134 THR A C 1
ATOM 1057 O O . THR A 1 134 ? -1.649 -6.760 -7.668 1.00 92.75 134 THR A O 1
ATOM 1060 N N . ILE A 1 135 ? -2.102 -4.565 -7.477 1.00 90.56 135 ILE A N 1
ATOM 1061 C CA . ILE A 1 135 ? -3.473 -4.704 -6.990 1.00 90.56 135 ILE A CA 1
ATOM 1062 C C . ILE A 1 135 ? -4.362 -3.890 -7.928 1.00 90.56 135 ILE A C 1
ATOM 1064 O O . ILE A 1 135 ? -4.262 -2.661 -7.983 1.00 90.56 135 ILE A O 1
ATOM 1068 N N . ASP A 1 136 ? -5.221 -4.583 -8.671 1.00 88.38 136 ASP A N 1
ATOM 1069 C CA . ASP A 1 136 ? -6.013 -4.023 -9.769 1.00 88.38 136 ASP A CA 1
ATOM 1070 C C . ASP A 1 136 ? -5.128 -3.243 -10.763 1.00 88.38 136 ASP A C 1
ATOM 1072 O O . ASP A 1 136 ? -4.200 -3.808 -11.341 1.00 88.38 136 ASP A O 1
ATOM 1076 N N . GLN A 1 137 ? -5.389 -1.949 -10.976 1.00 89.12 137 GLN A N 1
ATOM 1077 C CA . GLN A 1 137 ? -4.586 -1.091 -11.858 1.00 89.12 137 GLN A CA 1
ATOM 1078 C C . GLN A 1 137 ? -3.390 -0.397 -11.181 1.00 89.12 137 GLN A C 1
ATOM 1080 O O . GLN A 1 137 ? -2.712 0.402 -11.834 1.00 89.12 137 GLN A O 1
ATOM 1085 N N . TYR A 1 138 ? -3.163 -0.628 -9.886 1.00 92.56 138 TYR A N 1
ATOM 1086 C CA . TYR A 1 138 ? -2.134 0.065 -9.111 1.00 92.56 138 TYR A CA 1
ATOM 1087 C C . TYR A 1 138 ? -0.969 -0.858 -8.775 1.00 92.56 138 TYR A C 1
ATOM 1089 O O . TYR A 1 138 ? -1.155 -2.023 -8.426 1.00 92.56 138 TYR A O 1
ATOM 1097 N N . VAL A 1 139 ? 0.239 -0.305 -8.817 1.00 94.31 139 VAL A N 1
ATOM 1098 C CA . VAL A 1 139 ? 1.457 -0.975 -8.358 1.00 94.31 139 VAL A CA 1
ATOM 1099 C C . VAL A 1 139 ? 1.873 -0.343 -7.039 1.00 94.31 139 VAL A C 1
ATOM 1101 O O . VAL A 1 139 ? 2.096 0.868 -6.972 1.00 94.31 139 VAL A O 1
ATOM 1104 N N . TYR A 1 140 ? 1.984 -1.156 -5.993 1.00 94.81 140 TYR A N 1
ATOM 1105 C CA . TYR A 1 140 ? 2.401 -0.724 -4.665 1.00 94.81 140 TYR A CA 1
ATOM 1106 C C . TYR A 1 140 ? 3.743 -1.340 -4.287 1.00 94.81 140 TYR A C 1
ATOM 1108 O O . TYR A 1 140 ? 3.937 -2.542 -4.420 1.00 94.81 140 TYR A O 1
ATOM 1116 N N . GLU A 1 141 ? 4.643 -0.528 -3.745 1.00 95.25 141 GLU A N 1
ATOM 1117 C CA . GLU A 1 141 ? 5.786 -0.998 -2.962 1.00 95.25 141 GLU A CA 1
ATOM 1118 C C . GLU A 1 141 ? 5.306 -1.169 -1.516 1.00 95.25 141 GLU A C 1
ATOM 1120 O O . GLU A 1 141 ? 4.913 -0.191 -0.870 1.00 95.25 141 GLU A O 1
ATOM 1125 N N . ILE A 1 142 ? 5.290 -2.407 -1.025 1.00 94.62 142 ILE A N 1
ATOM 1126 C CA . ILE A 1 142 ? 4.895 -2.748 0.341 1.00 94.62 142 ILE A CA 1
ATOM 1127 C C . ILE A 1 142 ? 6.114 -2.955 1.226 1.00 94.62 142 ILE A C 1
ATOM 1129 O O . ILE A 1 142 ? 7.108 -3.543 0.802 1.00 94.62 142 ILE A O 1
ATOM 1133 N N . SER A 1 143 ? 6.029 -2.491 2.469 1.00 93.00 143 SER A N 1
ATOM 1134 C CA . SER A 1 143 ? 7.063 -2.700 3.480 1.00 93.00 143 SER A CA 1
ATOM 1135 C C . SER A 1 143 ? 6.459 -2.884 4.865 1.00 93.00 143 SER A C 1
ATOM 1137 O O . SER A 1 143 ? 5.426 -2.302 5.202 1.00 93.00 143 SER A O 1
ATOM 1139 N N . LYS A 1 144 ? 7.100 -3.710 5.691 1.00 90.19 144 LYS A N 1
ATOM 1140 C CA . LYS A 1 144 ? 6.669 -3.953 7.069 1.00 90.19 144 LYS A CA 1
ATOM 1141 C C . LYS A 1 144 ? 7.383 -3.005 8.026 1.00 90.19 144 LYS A C 1
ATOM 1143 O O . LYS A 1 144 ? 8.564 -2.708 7.872 1.00 90.19 144 LYS A O 1
ATOM 1148 N N . ARG A 1 145 ? 6.681 -2.571 9.070 1.00 86.44 145 ARG A N 1
ATOM 1149 C CA . ARG A 1 145 ? 7.309 -1.911 10.218 1.00 86.44 145 ARG A CA 1
ATOM 1150 C C . ARG A 1 145 ? 7.930 -2.961 11.145 1.00 86.44 145 ARG A C 1
ATOM 1152 O O . ARG A 1 145 ? 7.213 -3.819 11.644 1.00 86.44 145 ARG A O 1
ATOM 1159 N N . GLU A 1 146 ? 9.229 -2.865 11.429 1.00 77.38 146 GLU A N 1
ATOM 1160 C CA . GLU A 1 146 ? 9.982 -3.896 12.176 1.00 77.38 146 GLU A CA 1
ATOM 1161 C C . GLU A 1 146 ? 9.347 -4.310 13.515 1.00 77.38 146 GLU A C 1
ATOM 1163 O O . GLU A 1 146 ? 9.343 -5.487 13.858 1.00 77.38 146 GLU A O 1
ATOM 1168 N N . ASN A 1 147 ? 8.748 -3.362 14.242 1.00 78.69 147 ASN A N 1
ATOM 1169 C CA . ASN A 1 147 ? 8.222 -3.578 15.595 1.00 78.69 147 ASN A CA 1
ATOM 1170 C C . ASN A 1 147 ? 6.716 -3.306 15.720 1.00 78.69 147 ASN A C 1
ATOM 1172 O O . ASN A 1 147 ? 6.240 -2.923 16.789 1.00 78.69 147 ASN A O 1
ATOM 1176 N N . ALA A 1 148 ? 5.956 -3.433 14.631 1.00 84.50 148 ALA A N 1
ATOM 1177 C CA . ALA A 1 148 ? 4.505 -3.282 14.677 1.00 84.50 148 ALA A CA 1
ATOM 1178 C C . ALA A 1 148 ? 3.821 -4.192 13.648 1.00 84.50 148 ALA A C 1
ATOM 1180 O O . ALA A 1 148 ? 4.384 -4.421 12.575 1.00 84.50 148 ALA A O 1
ATOM 1181 N N . PRO A 1 149 ? 2.591 -4.668 13.916 1.00 87.81 149 PRO A N 1
ATOM 1182 C CA . PRO A 1 149 ? 1.804 -5.421 12.946 1.00 87.81 149 PRO A CA 1
ATOM 1183 C C . PRO A 1 149 ? 1.175 -4.464 11.920 1.00 87.81 149 PRO A C 1
ATOM 1185 O O . PRO A 1 149 ? -0.042 -4.359 11.783 1.00 87.81 149 PRO A O 1
ATOM 1188 N N . THR A 1 150 ? 2.039 -3.720 11.231 1.00 90.44 150 THR A N 1
ATOM 1189 C CA . THR A 1 150 ? 1.699 -2.637 10.315 1.00 90.44 150 THR A CA 1
ATOM 1190 C C . THR A 1 150 ? 2.481 -2.809 9.021 1.00 90.44 150 THR A C 1
ATOM 1192 O O . THR A 1 150 ? 3.704 -2.977 9.047 1.00 90.44 150 THR A O 1
ATOM 1195 N N . ILE A 1 151 ? 1.778 -2.726 7.895 1.00 92.19 151 ILE A N 1
ATOM 1196 C CA . ILE A 1 151 ? 2.357 -2.697 6.552 1.00 92.19 151 ILE A CA 1
ATOM 1197 C C . ILE A 1 151 ? 2.053 -1.343 5.929 1.00 92.19 151 ILE A C 1
ATOM 1199 O O . ILE A 1 151 ? 0.920 -0.854 5.972 1.00 92.19 151 ILE A O 1
ATOM 1203 N N . PHE A 1 152 ? 3.084 -0.744 5.353 1.00 92.56 152 PHE A N 1
ATOM 1204 C CA . PHE A 1 152 ? 2.984 0.454 4.544 1.00 92.56 152 PHE A CA 1
ATOM 1205 C C . PHE A 1 152 ? 2.867 0.069 3.080 1.00 92.56 152 PHE A C 1
ATOM 1207 O O . PHE A 1 152 ? 3.512 -0.868 2.620 1.00 92.56 152 PHE A O 1
ATOM 1214 N N . PHE A 1 153 ? 2.055 0.824 2.357 1.00 93.81 153 PHE A N 1
ATOM 1215 C CA . PHE A 1 153 ? 1.837 0.689 0.929 1.00 93.81 153 PHE A CA 1
ATOM 1216 C C . PHE A 1 153 ? 2.196 2.020 0.298 1.00 93.81 153 PHE A C 1
ATOM 1218 O O . PHE A 1 153 ? 1.643 3.047 0.677 1.00 93.81 153 PHE A O 1
ATOM 1225 N N . LYS A 1 154 ? 3.107 2.025 -0.665 1.00 94.81 154 LYS A N 1
ATOM 1226 C CA . LYS A 1 154 ? 3.444 3.220 -1.433 1.00 94.81 154 LYS A CA 1
ATOM 1227 C C . LYS A 1 154 ? 3.072 2.992 -2.884 1.00 94.81 154 LYS A C 1
ATOM 1229 O O . LYS A 1 154 ? 3.625 2.103 -3.519 1.00 94.81 154 LYS A O 1
ATOM 1234 N N . ASP A 1 155 ? 2.166 3.800 -3.411 1.00 95.25 155 ASP A N 1
ATOM 1235 C CA . ASP A 1 155 ? 1.819 3.781 -4.825 1.00 95.25 155 ASP A CA 1
ATOM 1236 C C . ASP A 1 155 ? 3.033 4.209 -5.661 1.00 95.25 155 ASP A C 1
ATOM 1238 O O . ASP A 1 155 ? 3.530 5.335 -5.570 1.00 95.25 155 ASP A O 1
ATOM 1242 N N . ILE A 1 156 ? 3.526 3.278 -6.469 1.00 95.38 156 ILE A N 1
ATOM 1243 C CA . ILE A 1 156 ? 4.626 3.481 -7.408 1.00 95.38 156 ILE A CA 1
ATOM 1244 C C . ILE A 1 156 ? 4.163 3.320 -8.856 1.00 95.38 156 ILE A C 1
ATOM 1246 O O . ILE A 1 156 ? 5.001 3.260 -9.747 1.00 95.38 156 ILE A O 1
ATOM 1250 N N . THR A 1 157 ? 2.856 3.311 -9.128 1.00 94.31 157 THR A N 1
ATOM 1251 C CA . THR A 1 157 ? 2.281 3.082 -10.466 1.00 94.31 157 THR A CA 1
ATOM 1252 C C . THR A 1 157 ? 2.868 4.025 -11.514 1.00 94.31 157 THR A C 1
ATOM 1254 O O . THR A 1 157 ? 3.194 3.620 -12.629 1.00 94.31 157 THR A O 1
ATOM 1257 N N . LEU A 1 158 ? 3.019 5.307 -11.170 1.00 93.06 158 LEU A N 1
ATOM 1258 C CA . LEU A 1 158 ? 3.597 6.292 -12.081 1.00 93.06 158 LEU A CA 1
ATOM 1259 C C . LEU A 1 158 ? 5.091 6.035 -12.321 1.00 93.06 158 LEU A C 1
ATOM 1261 O O . LEU A 1 158 ? 5.557 6.121 -13.456 1.00 93.06 158 LEU A O 1
ATOM 1265 N N . LEU A 1 159 ? 5.831 5.701 -11.262 1.00 93.31 159 LEU A N 1
ATOM 1266 C CA . LEU A 1 159 ? 7.252 5.373 -11.351 1.00 93.31 159 LEU A CA 1
ATOM 1267 C C . LEU A 1 159 ? 7.475 4.109 -12.186 1.00 93.31 159 LEU A C 1
ATOM 1269 O O . LEU A 1 159 ? 8.389 4.075 -13.003 1.00 93.31 159 LEU A O 1
ATOM 1273 N N . ASP A 1 160 ? 6.630 3.099 -12.006 1.00 93.12 160 ASP A N 1
ATOM 1274 C CA . ASP A 1 160 ? 6.657 1.850 -12.756 1.00 93.12 160 ASP A CA 1
ATOM 1275 C C . ASP A 1 160 ? 6.407 2.092 -14.253 1.00 93.12 160 ASP A C 1
ATOM 1277 O O . ASP A 1 160 ? 7.216 1.698 -15.093 1.00 93.12 160 ASP A O 1
ATOM 1281 N N . LYS A 1 161 ? 5.391 2.899 -14.590 1.00 92.94 161 LYS A N 1
ATOM 1282 C CA . LYS A 1 161 ? 5.141 3.341 -15.974 1.00 92.94 161 LYS A CA 1
ATOM 1283 C C . LYS A 1 161 ? 6.330 4.082 -16.582 1.00 92.94 161 LYS A C 1
ATOM 1285 O O . LYS A 1 161 ? 6.666 3.844 -17.740 1.00 92.94 161 LYS A O 1
ATOM 1290 N N . TYR A 1 162 ? 6.965 4.981 -15.829 1.00 92.94 162 TYR A N 1
ATOM 1291 C CA .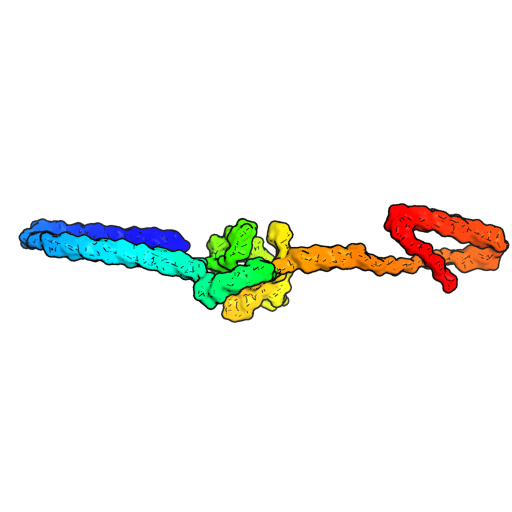 TYR A 1 162 ? 8.148 5.689 -16.319 1.00 92.94 162 TYR A CA 1
ATOM 1292 C C . TYR A 1 162 ? 9.341 4.762 -16.506 1.00 92.94 162 TYR A C 1
ATOM 1294 O O . TYR A 1 162 ? 10.053 4.918 -17.487 1.00 92.94 162 TYR A O 1
ATOM 1302 N N . ARG A 1 163 ? 9.552 3.786 -15.617 1.00 90.44 163 ARG A N 1
ATOM 1303 C CA . ARG A 1 163 ? 10.606 2.775 -15.780 1.00 90.44 163 ARG A CA 1
ATOM 1304 C C . ARG A 1 163 ? 10.384 1.932 -17.032 1.00 90.44 163 ARG A C 1
ATOM 1306 O O . ARG A 1 163 ? 11.339 1.714 -17.770 1.00 90.44 163 ARG A O 1
ATOM 1313 N N . GLY A 1 164 ? 9.141 1.522 -17.289 1.00 89.38 164 GLY A N 1
ATOM 1314 C CA . GLY A 1 164 ? 8.762 0.817 -18.515 1.00 89.38 164 GLY A CA 1
ATOM 1315 C C . GLY A 1 164 ? 9.091 1.636 -19.761 1.00 89.38 164 GLY A C 1
ATOM 1316 O O . GLY A 1 164 ? 9.893 1.205 -20.583 1.00 89.38 164 GLY A O 1
ATOM 1317 N N . LYS A 1 165 ? 8.576 2.871 -19.839 1.00 90.06 165 LYS A N 1
ATOM 1318 C CA . LYS A 1 165 ? 8.860 3.777 -20.963 1.00 90.06 165 LYS A CA 1
ATOM 1319 C C . LYS A 1 165 ? 10.340 4.074 -21.132 1.00 90.06 165 LYS A C 1
ATOM 1321 O O . LYS A 1 165 ? 10.844 4.028 -22.242 1.00 90.06 165 LYS A O 1
ATOM 1326 N N . TYR A 1 166 ? 11.037 4.358 -20.037 1.00 89.31 166 TYR A N 1
ATOM 1327 C CA . TYR A 1 166 ? 12.468 4.616 -20.061 1.00 89.31 166 TYR A CA 1
ATOM 1328 C C . TYR A 1 166 ? 13.198 3.428 -20.685 1.00 89.31 166 TYR A C 1
ATOM 1330 O O . TYR A 1 166 ? 13.940 3.621 -21.639 1.00 89.31 166 TYR A O 1
ATOM 1338 N N . ASN A 1 167 ? 12.924 2.199 -20.233 1.00 85.88 167 ASN A N 1
ATOM 1339 C CA . ASN A 1 167 ? 13.499 0.981 -20.810 1.00 85.88 167 ASN A CA 1
ATOM 1340 C C . ASN A 1 167 ? 13.187 0.814 -22.305 1.00 85.88 167 ASN A C 1
ATOM 1342 O O . ASN A 1 167 ? 14.089 0.461 -23.059 1.00 85.88 167 ASN A O 1
ATOM 1346 N N . GLU A 1 168 ? 11.963 1.114 -22.734 1.00 86.88 168 GLU A N 1
ATOM 1347 C CA . GLU A 1 168 ? 11.547 1.050 -24.143 1.00 86.88 168 GLU A CA 1
ATOM 1348 C C . GLU A 1 168 ? 12.180 2.147 -25.022 1.00 86.88 168 GLU A C 1
ATOM 1350 O O . GLU A 1 168 ? 12.440 1.915 -26.200 1.00 86.88 168 GLU A O 1
ATOM 1355 N N . GLU A 1 169 ? 12.455 3.328 -24.464 1.00 85.44 169 GLU A N 1
ATOM 1356 C CA . GLU A 1 169 ? 12.979 4.500 -25.181 1.00 85.44 169 GLU A CA 1
ATOM 1357 C C . GLU A 1 169 ? 14.519 4.564 -25.232 1.00 85.44 169 GLU A C 1
ATOM 1359 O O . GLU A 1 169 ? 15.078 5.494 -25.821 1.00 85.44 169 GLU A O 1
ATOM 1364 N N . HIS A 1 170 ? 15.240 3.600 -24.645 1.00 80.31 170 HIS A N 1
ATOM 1365 C CA . HIS A 1 170 ? 16.703 3.599 -24.727 1.00 80.31 170 HIS A CA 1
ATOM 1366 C C . HIS A 1 170 ? 17.181 3.465 -26.173 1.00 80.31 170 HIS A C 1
ATOM 1368 O O . HIS A 1 170 ? 16.780 2.568 -26.916 1.00 80.31 170 HIS A O 1
ATOM 1374 N N . VAL A 1 171 ? 18.143 4.312 -26.542 1.00 81.88 171 VAL A N 1
ATOM 1375 C CA . VAL A 1 171 ? 18.875 4.158 -27.798 1.00 81.88 171 VAL A CA 1
ATOM 1376 C C . VAL A 1 171 ? 19.749 2.911 -27.701 1.00 81.88 171 VAL A C 1
ATOM 1378 O O . VAL A 1 171 ? 20.716 2.872 -26.941 1.00 81.88 171 VAL A O 1
ATOM 1381 N N . VAL A 1 172 ? 19.424 1.898 -28.499 1.00 82.38 172 VAL A N 1
ATOM 1382 C CA . VAL A 1 172 ? 20.239 0.691 -28.643 1.00 82.38 172 VAL A CA 1
ATOM 1383 C C . VAL A 1 172 ? 21.194 0.872 -29.822 1.00 82.38 172 VAL A C 1
ATOM 1385 O O . VAL A 1 172 ? 20.773 1.165 -30.940 1.00 82.38 172 VAL A O 1
ATOM 1388 N N . LEU A 1 173 ? 22.490 0.680 -29.576 1.00 86.00 173 LEU A N 1
ATOM 1389 C CA . LEU A 1 173 ? 23.519 0.599 -30.613 1.00 86.00 173 LEU A CA 1
ATOM 1390 C C . LEU A 1 173 ? 23.842 -0.873 -30.873 1.00 86.00 173 LEU A C 1
ATOM 1392 O O . LEU A 1 173 ? 24.350 -1.566 -29.995 1.00 86.00 173 LEU A O 1
ATOM 1396 N N . GLY A 1 174 ? 23.545 -1.344 -32.083 1.00 85.50 174 GLY A N 1
ATOM 1397 C CA . GLY A 1 174 ? 23.941 -2.667 -32.559 1.00 85.50 174 GLY A CA 1
ATOM 1398 C C . GLY A 1 174 ? 25.148 -2.576 -33.488 1.00 85.50 174 GLY A C 1
ATOM 1399 O O . GLY A 1 174 ? 25.210 -1.684 -34.335 1.00 85.50 174 GLY A O 1
ATOM 1400 N N . LEU A 1 175 ? 26.089 -3.511 -33.355 1.00 86.75 175 LEU A N 1
ATOM 1401 C CA . LEU A 1 175 ? 27.176 -3.702 -34.313 1.00 86.75 175 LEU A CA 1
ATOM 1402 C C . LEU A 1 175 ? 26.903 -4.979 -35.111 1.00 86.75 175 LEU A C 1
ATOM 1404 O O . LEU A 1 175 ? 26.846 -6.065 -34.540 1.00 86.75 175 LEU A O 1
ATOM 1408 N N . ALA A 1 176 ? 26.739 -4.842 -36.424 1.00 83.12 176 ALA A N 1
ATOM 1409 C CA . ALA A 1 176 ? 26.669 -5.975 -37.336 1.00 83.12 176 ALA A CA 1
ATOM 1410 C C . ALA A 1 176 ? 28.040 -6.167 -37.990 1.00 83.12 176 ALA A C 1
ATOM 1412 O O . ALA A 1 176 ? 28.556 -5.241 -38.616 1.00 83.12 176 ALA A O 1
ATOM 1413 N N . SER A 1 177 ? 28.614 -7.360 -37.840 1.00 84.19 177 SER A N 1
ATOM 1414 C CA . SER A 1 177 ? 29.843 -7.769 -38.521 1.00 84.19 177 SER A CA 1
ATOM 1415 C C . SER A 1 177 ? 29.529 -8.914 -39.474 1.00 84.19 177 SER A C 1
ATOM 1417 O O . SER A 1 177 ? 28.772 -9.820 -39.120 1.00 84.19 177 SER A O 1
ATOM 1419 N N . PHE A 1 178 ? 30.094 -8.860 -40.677 1.00 83.75 178 PHE A N 1
ATOM 1420 C CA . PHE A 1 178 ? 29.950 -9.907 -41.681 1.00 83.75 178 PHE A CA 1
ATOM 1421 C C . PHE A 1 178 ? 31.200 -10.766 -41.677 1.00 83.75 178 PHE A C 1
ATOM 1423 O O . PHE A 1 178 ? 32.286 -10.290 -42.008 1.00 83.75 178 PHE A O 1
ATOM 1430 N N . ASP A 1 179 ? 31.027 -12.029 -41.308 1.00 82.56 179 ASP A N 1
ATOM 1431 C CA . ASP A 1 179 ? 32.099 -13.008 -41.398 1.00 82.56 179 ASP A CA 1
ATOM 1432 C C . ASP A 1 179 ? 32.444 -13.270 -42.876 1.00 82.56 179 ASP A C 1
ATOM 1434 O O . ASP A 1 179 ? 31.560 -13.269 -43.737 1.00 82.56 179 ASP A O 1
ATOM 1438 N N . ASN A 1 180 ? 33.731 -13.450 -43.178 1.00 81.12 180 ASN A N 1
ATOM 1439 C CA . ASN A 1 180 ? 34.279 -13.685 -44.526 1.00 81.12 180 ASN A CA 1
ATOM 1440 C C . ASN A 1 180 ? 34.080 -12.567 -45.574 1.00 81.12 180 ASN A C 1
ATOM 1442 O O . ASN A 1 180 ? 34.312 -12.790 -46.767 1.00 81.12 180 ASN A O 1
ATOM 1446 N N . TYR A 1 181 ? 33.694 -11.348 -45.171 1.00 83.94 181 TYR A N 1
ATOM 1447 C CA . TYR A 1 181 ? 33.665 -10.202 -46.093 1.00 83.94 181 TYR A CA 1
ATOM 1448 C C . TYR A 1 181 ? 35.068 -9.894 -46.643 1.00 83.94 181 TYR A C 1
ATOM 1450 O O . TYR A 1 181 ? 35.234 -9.715 -47.848 1.00 83.94 181 TYR A O 1
ATOM 1458 N N . GLU A 1 182 ? 36.089 -9.897 -45.779 1.00 81.56 182 GLU A N 1
ATOM 1459 C CA . GLU A 1 182 ? 37.473 -9.616 -46.181 1.00 81.56 182 GLU A CA 1
ATOM 1460 C C . GLU A 1 182 ? 37.981 -10.623 -47.222 1.00 81.56 182 GLU A C 1
ATOM 1462 O O . GLU A 1 182 ? 38.496 -10.218 -48.264 1.00 81.56 182 GLU A O 1
ATOM 1467 N N . GLU A 1 183 ? 37.746 -11.919 -47.003 1.00 82.19 183 GLU A N 1
ATOM 1468 C CA . GLU A 1 183 ? 38.137 -12.990 -47.929 1.00 82.19 183 GLU A CA 1
ATOM 1469 C C . GLU A 1 183 ? 37.420 -12.871 -49.282 1.00 82.19 183 GLU A C 1
ATOM 1471 O O . GLU A 1 183 ? 38.046 -12.994 -50.335 1.00 82.19 183 GLU A O 1
ATOM 1476 N N . SER A 1 184 ? 36.128 -12.526 -49.262 1.00 78.19 184 SER A N 1
ATOM 1477 C CA . SER A 1 184 ? 35.315 -12.346 -50.474 1.00 78.19 184 SER A CA 1
ATOM 1478 C C . SER A 1 184 ? 35.749 -11.145 -51.323 1.00 78.19 184 SER A C 1
ATOM 1480 O O . SER A 1 184 ? 35.475 -11.108 -52.519 1.00 78.19 184 SER A O 1
ATOM 1482 N N . THR A 1 185 ? 36.427 -10.162 -50.723 1.00 82.00 185 THR A N 1
ATOM 1483 C CA . THR A 1 185 ? 36.921 -8.963 -51.425 1.00 82.00 185 THR A CA 1
ATOM 1484 C C . THR A 1 185 ? 38.397 -9.036 -51.822 1.00 82.00 185 THR A C 1
ATOM 1486 O O . THR A 1 185 ? 38.832 -8.247 -52.653 1.00 82.00 185 THR A O 1
ATOM 1489 N N . MET A 1 186 ? 39.169 -9.988 -51.284 1.00 81.62 186 MET A N 1
ATOM 1490 C CA . MET A 1 186 ? 40.631 -10.052 -51.447 1.00 81.62 186 MET A CA 1
ATOM 1491 C C . MET A 1 186 ? 41.093 -10.313 -52.891 1.00 81.62 186 MET A C 1
ATOM 1493 O O . MET A 1 186 ? 42.165 -9.856 -53.284 1.00 81.62 186 MET A O 1
ATOM 1497 N N . TYR A 1 187 ? 40.293 -11.037 -53.677 1.00 81.12 187 TYR A N 1
ATOM 1498 C CA . TYR A 1 187 ? 40.598 -11.389 -55.074 1.00 81.12 187 TYR A CA 1
ATOM 1499 C C . TYR A 1 187 ? 39.585 -10.821 -56.078 1.00 81.12 187 TYR A C 1
ATOM 1501 O O . TYR A 1 187 ? 39.643 -11.158 -57.260 1.00 81.12 187 TYR A O 1
ATOM 1509 N N . ALA A 1 188 ? 38.650 -9.999 -55.604 1.00 83.06 188 ALA A N 1
ATOM 1510 C CA . ALA A 1 188 ? 37.617 -9.374 -56.418 1.00 83.06 188 ALA A CA 1
ATOM 1511 C C . ALA A 1 188 ? 38.154 -8.096 -57.078 1.00 83.06 188 ALA A C 1
ATOM 1513 O O . ALA A 1 188 ? 39.000 -7.403 -56.507 1.00 83.06 188 ALA A O 1
ATOM 1514 N N . ASP A 1 189 ? 37.663 -7.775 -58.274 1.00 87.88 189 ASP A N 1
ATOM 1515 C CA . ASP A 1 189 ? 37.943 -6.479 -58.889 1.00 87.88 189 ASP A CA 1
ATOM 1516 C C . ASP A 1 189 ? 37.089 -5.358 -58.255 1.00 87.88 189 ASP A C 1
ATOM 1518 O O . ASP A 1 189 ? 36.161 -5.608 -57.478 1.00 87.88 189 ASP A O 1
ATOM 1522 N N . ASP A 1 190 ? 37.395 -4.095 -58.569 1.00 85.56 190 ASP A N 1
ATOM 1523 C CA . ASP A 1 190 ? 36.674 -2.945 -58.001 1.00 85.56 190 ASP A CA 1
ATOM 1524 C C . ASP A 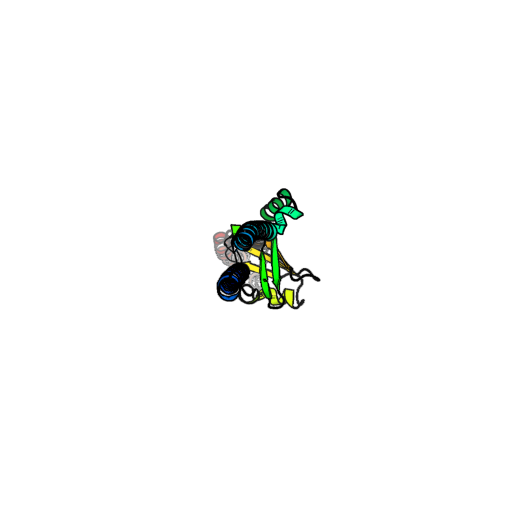1 190 ? 35.158 -2.979 -58.295 1.00 85.56 190 ASP A C 1
ATOM 1526 O O . ASP A 1 190 ? 34.355 -2.489 -57.493 1.00 85.56 190 ASP A O 1
ATOM 1530 N N . ALA A 1 191 ? 34.746 -3.556 -59.430 1.00 86.25 191 ALA A N 1
ATOM 1531 C CA . ALA A 1 191 ? 33.341 -3.661 -59.816 1.00 86.25 191 ALA A CA 1
ATOM 1532 C C . ALA A 1 191 ? 32.620 -4.762 -59.019 1.00 86.25 191 ALA A C 1
ATOM 1534 O O . ALA A 1 191 ? 31.493 -4.562 -58.555 1.00 86.25 191 ALA A O 1
ATOM 1535 N N . ASP A 1 192 ? 33.286 -5.887 -58.792 1.00 84.81 192 ASP A N 1
ATOM 1536 C CA . ASP A 1 192 ? 32.815 -7.005 -57.987 1.00 84.81 192 ASP A CA 1
ATOM 1537 C C . ASP A 1 192 ? 32.700 -6.612 -56.511 1.00 84.81 192 ASP A C 1
ATOM 1539 O O . ASP A 1 192 ? 31.673 -6.873 -55.880 1.00 84.81 192 ASP A O 1
ATOM 1543 N N . ILE A 1 193 ? 33.680 -5.881 -55.967 1.00 85.06 193 ILE A N 1
ATOM 1544 C CA . ILE A 1 193 ? 33.615 -5.332 -54.603 1.00 85.06 193 ILE A CA 1
ATOM 1545 C C . ILE A 1 193 ? 32.417 -4.383 -54.461 1.00 85.06 193 ILE A C 1
ATOM 1547 O O . ILE A 1 193 ? 31.697 -4.426 -53.454 1.00 85.06 193 ILE A O 1
ATOM 1551 N N . ALA A 1 194 ? 32.165 -3.526 -55.455 1.00 85.12 194 ALA A N 1
ATOM 1552 C CA . ALA A 1 194 ? 31.008 -2.634 -55.447 1.00 85.12 194 ALA A CA 1
ATOM 1553 C C . ALA A 1 194 ? 29.679 -3.415 -55.478 1.00 85.12 194 ALA A C 1
ATOM 1555 O O . ALA A 1 194 ? 28.752 -3.083 -54.729 1.00 85.12 194 ALA A O 1
ATOM 1556 N N . ASN A 1 195 ? 29.601 -4.485 -56.274 1.00 87.31 195 ASN A N 1
ATOM 1557 C CA . ASN A 1 195 ? 28.427 -5.354 -56.364 1.00 87.31 195 ASN A CA 1
ATOM 1558 C C . ASN A 1 195 ? 28.165 -6.141 -55.072 1.00 87.31 195 ASN A C 1
ATOM 1560 O O . ASN A 1 195 ? 27.022 -6.193 -54.606 1.00 87.31 195 ASN A O 1
ATOM 1564 N N . ILE A 1 196 ? 29.203 -6.706 -54.450 1.00 85.06 196 ILE A N 1
ATOM 1565 C CA . ILE A 1 196 ? 29.102 -7.407 -53.160 1.00 85.06 196 ILE A CA 1
ATOM 1566 C C . ILE A 1 196 ? 28.571 -6.447 -52.088 1.00 85.06 196 ILE A C 1
ATOM 1568 O O . ILE A 1 196 ? 27.608 -6.758 -51.381 1.00 85.06 196 ILE A O 1
ATOM 1572 N N . ASN A 1 197 ? 29.121 -5.230 -52.028 1.00 85.81 197 ASN A N 1
ATOM 1573 C CA . ASN A 1 197 ? 28.658 -4.192 -51.109 1.00 85.81 197 ASN A CA 1
ATOM 1574 C C . ASN A 1 197 ? 27.185 -3.822 -51.326 1.00 85.81 197 ASN A C 1
ATOM 1576 O O . ASN A 1 197 ? 26.431 -3.700 -50.359 1.00 85.81 197 ASN A O 1
ATOM 1580 N N . ALA A 1 198 ? 26.753 -3.650 -52.577 1.00 86.62 198 ALA A N 1
ATOM 1581 C CA . ALA A 1 198 ? 25.363 -3.332 -52.897 1.00 86.62 198 ALA A CA 1
ATOM 1582 C C . ALA A 1 198 ? 24.402 -4.474 -52.525 1.00 86.62 198 ALA A C 1
ATOM 1584 O O . ALA A 1 198 ? 23.314 -4.215 -52.000 1.00 86.62 198 ALA A O 1
ATOM 1585 N N . THR A 1 199 ? 24.825 -5.722 -52.738 1.00 87.81 199 THR A N 1
ATOM 1586 C CA . THR A 1 199 ? 24.041 -6.932 -52.447 1.00 87.81 199 THR A CA 1
ATOM 1587 C C . THR A 1 199 ? 23.811 -7.114 -50.950 1.00 87.81 199 THR A C 1
ATOM 1589 O O . THR A 1 199 ? 22.713 -7.474 -50.539 1.00 87.81 199 THR A O 1
ATOM 1592 N N . ILE A 1 200 ? 24.812 -6.809 -50.121 1.00 86.75 200 ILE A N 1
ATOM 1593 C CA . ILE A 1 200 ? 24.685 -6.868 -48.658 1.00 86.75 200 ILE A CA 1
ATOM 1594 C C . ILE A 1 200 ? 23.882 -5.666 -48.141 1.00 86.75 200 ILE A C 1
ATOM 1596 O O . ILE A 1 200 ? 22.980 -5.806 -47.315 1.00 86.75 200 ILE A O 1
ATOM 1600 N N . ARG A 1 201 ? 24.183 -4.460 -48.634 1.00 85.56 201 ARG A N 1
ATOM 1601 C CA . ARG A 1 201 ? 23.652 -3.212 -48.070 1.00 85.56 201 ARG A CA 1
ATOM 1602 C C . ARG A 1 201 ? 22.175 -2.976 -48.369 1.00 85.56 201 ARG A C 1
ATOM 1604 O O . ARG A 1 201 ? 21.475 -2.451 -47.506 1.00 85.56 201 ARG A O 1
ATOM 1611 N N . THR A 1 202 ? 21.710 -3.311 -49.569 1.00 89.69 202 THR A N 1
ATOM 1612 C CA . THR A 1 202 ? 20.319 -3.070 -49.994 1.00 89.69 202 THR A CA 1
ATOM 1613 C C . THR A 1 202 ? 19.296 -3.737 -49.063 1.00 89.69 202 THR A C 1
ATOM 1615 O O . THR A 1 202 ? 18.519 -3.004 -48.450 1.00 89.69 202 THR A O 1
ATOM 1618 N N . PRO A 1 203 ? 19.328 -5.068 -48.842 1.00 90.50 203 PRO A N 1
ATOM 1619 C CA . PRO A 1 203 ? 18.356 -5.731 -47.972 1.00 90.50 203 PRO A CA 1
ATOM 1620 C C . PRO A 1 203 ? 18.462 -5.279 -46.509 1.00 90.50 203 PRO A C 1
ATOM 1622 O O . PRO A 1 203 ? 17.446 -5.178 -45.825 1.00 90.50 203 PRO A O 1
ATOM 1625 N N . LEU A 1 204 ? 19.668 -4.953 -46.023 1.00 88.75 204 LEU A N 1
ATOM 1626 C CA . LEU A 1 204 ? 19.849 -4.409 -44.672 1.00 88.75 204 LEU A CA 1
ATOM 1627 C C . LEU A 1 204 ? 19.184 -3.042 -44.528 1.00 88.75 204 LEU A C 1
ATOM 1629 O O . LEU A 1 204 ? 18.432 -2.825 -43.582 1.00 88.75 204 LEU A O 1
ATOM 1633 N N . ASN A 1 205 ? 19.437 -2.123 -45.461 1.00 89.06 205 ASN A N 1
ATOM 1634 C CA . ASN A 1 205 ? 18.825 -0.798 -45.428 1.00 89.06 205 ASN A CA 1
ATOM 1635 C C . ASN A 1 205 ? 17.299 -0.887 -45.506 1.00 89.06 205 ASN A C 1
ATOM 1637 O O . ASN A 1 205 ? 16.630 -0.207 -44.737 1.00 89.06 205 ASN A O 1
ATOM 1641 N N . GLU A 1 206 ? 16.754 -1.727 -46.389 1.00 91.50 206 GLU A N 1
ATOM 1642 C CA . GLU A 1 206 ? 15.305 -1.929 -46.517 1.00 91.50 206 GLU A CA 1
ATOM 1643 C C . GLU A 1 206 ? 14.692 -2.491 -45.229 1.00 91.50 206 GLU A C 1
ATOM 1645 O O . GLU A 1 206 ? 13.682 -1.977 -44.740 1.00 91.50 206 GLU A O 1
ATOM 1650 N N . TYR A 1 207 ? 15.326 -3.511 -44.641 1.00 91.12 207 TYR A N 1
ATOM 1651 C CA . TYR A 1 207 ? 14.881 -4.101 -43.383 1.00 91.12 207 TYR A CA 1
ATOM 1652 C C . TYR A 1 207 ? 14.900 -3.071 -42.250 1.00 91.12 207 TYR A C 1
ATOM 1654 O O . TYR A 1 207 ? 13.878 -2.843 -41.607 1.00 91.12 207 TYR A O 1
ATOM 1662 N N . PHE A 1 208 ? 16.029 -2.397 -42.021 1.00 89.81 208 PHE A N 1
ATOM 1663 C CA . PHE A 1 208 ? 16.169 -1.454 -40.910 1.00 89.81 208 PHE A CA 1
ATOM 1664 C C . PHE A 1 208 ? 15.348 -0.171 -41.101 1.00 89.81 208 PHE A C 1
ATOM 1666 O O . PHE A 1 208 ? 14.787 0.325 -40.123 1.00 89.81 208 PHE A O 1
ATOM 1673 N N . GLN A 1 209 ? 15.163 0.316 -42.335 1.00 89.06 209 GLN A N 1
ATOM 1674 C CA . GLN A 1 209 ? 14.242 1.428 -42.610 1.00 89.06 209 GLN A CA 1
ATOM 1675 C C . GLN A 1 209 ? 12.798 1.087 -42.245 1.00 89.06 209 GLN A C 1
ATOM 1677 O O . GLN A 1 209 ? 12.108 1.936 -41.681 1.00 89.06 209 GLN A O 1
ATOM 1682 N N . LYS A 1 210 ? 12.341 -0.146 -42.506 1.00 92.38 210 LYS A N 1
ATOM 1683 C CA . LYS A 1 210 ? 10.984 -0.585 -42.140 1.00 92.38 210 LYS A CA 1
ATOM 1684 C C . LYS A 1 210 ? 10.721 -0.481 -40.633 1.00 92.38 210 LYS A C 1
ATOM 1686 O O . LYS A 1 210 ? 9.589 -0.219 -40.234 1.00 92.38 210 LYS A O 1
ATOM 1691 N N . PHE A 1 211 ? 11.753 -0.663 -39.812 1.00 88.62 211 PHE A N 1
ATOM 1692 C CA . PHE A 1 211 ? 11.681 -0.542 -38.353 1.00 88.62 211 PHE A CA 1
ATOM 1693 C C . PHE A 1 211 ? 12.141 0.830 -37.828 1.00 88.62 211 PHE A C 1
ATOM 1695 O O . PHE A 1 211 ? 12.264 1.003 -36.620 1.00 88.62 211 PHE A O 1
ATOM 1702 N N . GLY A 1 212 ? 12.400 1.810 -38.704 1.00 85.94 212 GLY A N 1
ATOM 1703 C CA . GLY A 1 212 ? 12.835 3.154 -38.307 1.00 85.94 212 GLY A CA 1
ATOM 1704 C C . GLY A 1 212 ? 14.241 3.213 -37.695 1.00 85.94 212 GLY A C 1
ATOM 1705 O O . GLY A 1 212 ? 14.570 4.176 -37.008 1.00 85.94 212 GLY A O 1
ATOM 1706 N N . VAL A 1 213 ? 15.073 2.195 -37.928 1.00 88.81 213 VAL A N 1
ATOM 1707 C CA . VAL A 1 213 ? 16.431 2.100 -37.381 1.00 88.81 213 VAL A CA 1
ATOM 1708 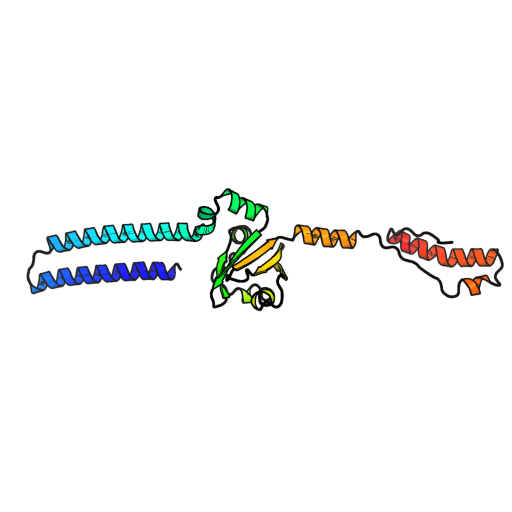C C . VAL A 1 213 ? 17.420 2.801 -38.311 1.00 88.81 213 VAL A C 1
ATOM 1710 O O . VAL A 1 213 ? 17.455 2.555 -39.518 1.00 88.81 213 VAL A O 1
ATOM 1713 N N . PHE A 1 214 ? 18.262 3.665 -37.744 1.00 86.25 214 PHE A N 1
ATOM 1714 C CA . PHE A 1 214 ? 19.330 4.335 -38.480 1.00 86.25 214 PHE A CA 1
ATOM 1715 C C . PHE A 1 214 ? 20.554 3.423 -38.627 1.00 86.25 214 PHE A C 1
ATOM 1717 O O . PHE A 1 214 ? 21.117 2.965 -37.635 1.00 86.25 214 PHE A O 1
ATOM 1724 N N . LEU A 1 215 ? 21.000 3.207 -39.867 1.00 87.81 215 LEU A N 1
ATOM 1725 C CA . LEU A 1 215 ? 22.189 2.413 -40.174 1.00 87.81 215 LEU A CA 1
ATOM 1726 C C . LEU A 1 215 ? 23.344 3.318 -40.623 1.00 87.81 215 LEU A C 1
ATOM 1728 O O . LEU A 1 215 ? 23.205 4.109 -41.559 1.00 87.81 215 LEU A O 1
ATOM 1732 N N . ARG A 1 216 ? 24.516 3.161 -39.997 1.00 85.12 216 ARG A N 1
ATOM 1733 C CA . ARG A 1 216 ? 25.757 3.844 -40.383 1.00 85.12 216 ARG A CA 1
ATOM 1734 C C . ARG A 1 216 ? 26.883 2.835 -40.550 1.00 85.12 216 ARG A C 1
ATOM 1736 O O . ARG A 1 216 ? 27.128 2.026 -39.664 1.00 85.12 216 ARG A O 1
ATOM 1743 N N . ARG A 1 217 ? 27.600 2.930 -41.670 1.00 80.69 217 ARG A N 1
ATOM 1744 C CA . ARG A 1 217 ? 28.839 2.180 -41.885 1.00 80.69 217 ARG A CA 1
ATOM 1745 C C . ARG A 1 217 ? 29.935 2.733 -40.972 1.00 80.69 217 ARG A C 1
ATOM 1747 O O . ARG A 1 217 ? 30.155 3.946 -40.942 1.00 80.69 217 ARG A O 1
ATOM 1754 N N . LEU A 1 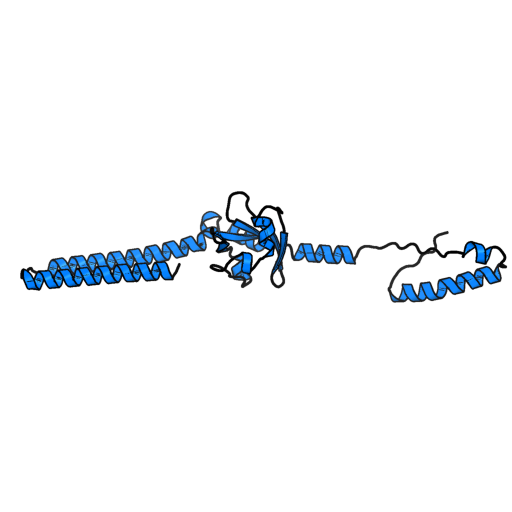218 ? 30.608 1.835 -40.264 1.00 79.31 218 LEU A N 1
ATOM 1755 C CA . LEU A 1 218 ? 31.877 2.109 -39.600 1.00 79.31 218 LEU A CA 1
ATOM 1756 C C . LEU A 1 218 ? 32.991 1.718 -40.578 1.00 79.31 218 LEU A C 1
ATOM 1758 O O . LEU A 1 218 ? 32.901 0.668 -41.215 1.00 79.31 218 LEU A O 1
ATOM 1762 N N . ASN A 1 219 ? 33.953 2.618 -40.769 1.00 64.19 219 ASN A N 1
ATOM 1763 C CA . ASN A 1 219 ? 35.131 2.418 -41.613 1.00 64.19 219 ASN A CA 1
ATOM 1764 C C . ASN A 1 219 ? 36.349 2.178 -40.735 1.00 64.19 219 ASN A C 1
ATOM 1766 O O . ASN A 1 219 ? 36.381 2.799 -39.647 1.00 64.19 219 ASN A O 1
#

Sequence (219 aa):
MQQKMSRIKQVVFVALAIQLAVIILLQLIFKINILPGILVLIAESLIAVYLLDYFQSANEEESIGLEKYLGGSYADAYLVGGVGMMNYDENYVITWQSELFKERGLDRIGSKLLNWLPEANDIISGETEKVNVTIDQYVYEISKRENAPTIFFKDITLLDKYRGKYNEEHVVLGLASFDNYEESTMYADDADIANINATIRTPLNEYFQKFGVFLRRLN

Radius of gyration: 37.2 Å; chains: 1; bounding box: 87×33×110 Å

pLDDT: mean 83.45, std 10.64, range [45.59, 95.38]

Secondary structure (DSSP, 8-state):
-HHHHHHHHHHHHHHHHHHHHHHHHHHHHH----HHHHHHHHHHHHHHHHHHHHHHHHHHHHHTTTHHHH-HHHHHHHHHTTEEEEEE-TT-BEEEE-HHHHHTT---TTSBHHHH-TTHHHHHHTS-SEEEEEETTEEEEEEE-TTSSEEEEEE-HHHHHHHHHHHHH---------TTHHHHHHT--HHHHHHHHHHHHHHHHHHHHHTT-------